Protein AF-A0A4V1L129-F1 (afdb_monomer)

Nearest PDB structures (foldseek):
  1sfs-assembly1_A  TM=6.708E-01  e=5.800E-09  Geobacillus stearothermophilus
  8hzv-assembly1_C  TM=3.519E-01  e=1.930E-01  Homo sapiens
  8hzv-assembly1_D  TM=3.537E-01  e=2.347E-01  Homo sapiens
  8hzy-assembly2_B  TM=3.587E-01  e=3.045E-01  Homo sapiens
  8hzy-assembly1_A  TM=3.103E-01  e=4.217E-01  Homo sapiens

Sequence (264 aa):
MSVQAAPLIGGPPKFWGRYFNGTSSNTYQYETSENAVLHQLGIPVLCLARQMKFVGDPAHAAAHARRNMQGVVDAFGAQYLVSSNLSPILYLDLEPESKNAAYILDQQYYAIWSATIVAGLQTPQGPIRFRPAVYLNQGDSRTSWLRINDACAAGAACVGVFPARYIRQNPDDKASPPPPSSALTWNDHDRMPSPNPITHGHANANIPVIAWQYYGDYPKHWPPGHHDPVHDEPIGGDIDFDMVNPAHENLVLSGLVPPPAAAP

Structure (mmCIF, N/CA/C/O backbone):
data_AF-A0A4V1L129-F1
#
_entry.id   AF-A0A4V1L129-F1
#
loop_
_atom_site.group_PDB
_atom_site.id
_atom_site.type_symbol
_atom_site.label_atom_id
_atom_site.label_alt_id
_atom_site.label_comp_id
_atom_site.label_asym_id
_atom_site.label_entity_id
_atom_site.label_seq_id
_atom_site.pdbx_PDB_ins_code
_atom_site.Cartn_x
_atom_site.Cartn_y
_atom_site.Cartn_z
_atom_site.occupancy
_atom_site.B_iso_or_equiv
_atom_site.auth_seq_id
_atom_site.auth_comp_id
_atom_site.auth_asym_id
_atom_site.auth_atom_id
_atom_site.pdbx_PDB_model_num
ATOM 1 N N . MET A 1 1 ? -16.743 -19.783 -5.880 1.00 40.44 1 MET A N 1
ATOM 2 C CA . MET A 1 1 ? -15.558 -19.906 -6.756 1.00 40.44 1 MET A CA 1
ATOM 3 C C . MET A 1 1 ? -15.971 -20.694 -7.983 1.00 40.44 1 MET A C 1
ATOM 5 O O . MET A 1 1 ? -16.628 -21.715 -7.810 1.00 40.44 1 MET A O 1
ATOM 9 N N . SER A 1 2 ? -15.667 -20.209 -9.189 1.00 32.16 2 SER A N 1
ATOM 10 C CA . SER A 1 2 ? -15.873 -21.012 -10.399 1.00 32.16 2 SER A CA 1
ATOM 11 C C . SER A 1 2 ? -15.001 -22.272 -10.324 1.00 32.16 2 SER A C 1
ATOM 13 O O . SER A 1 2 ? -13.942 -22.281 -9.692 1.00 32.16 2 SER A O 1
ATOM 15 N N . VAL A 1 3 ? -15.451 -23.348 -10.965 1.00 37.34 3 VAL A N 1
ATOM 16 C CA . VAL A 1 3 ? -14.793 -24.670 -10.969 1.00 37.34 3 VAL A CA 1
ATOM 17 C C . VAL A 1 3 ? -13.388 -24.620 -11.608 1.00 37.34 3 VAL A C 1
ATOM 19 O O . VAL A 1 3 ? -12.596 -25.543 -11.459 1.00 37.34 3 VAL A O 1
ATOM 22 N N . GLN A 1 4 ? -13.051 -23.513 -12.276 1.00 45.12 4 GLN A N 1
ATOM 23 C CA . GLN A 1 4 ? -11.841 -23.334 -13.078 1.00 45.12 4 GLN A CA 1
ATOM 24 C C . GLN A 1 4 ? -10.619 -22.850 -12.278 1.00 45.12 4 GLN A C 1
ATOM 26 O O . GLN A 1 4 ? -9.495 -23.164 -12.654 1.00 45.12 4 GLN A O 1
ATOM 31 N N . ALA A 1 5 ? -10.803 -22.136 -11.159 1.00 38.62 5 ALA A N 1
ATOM 32 C CA . ALA A 1 5 ? -9.681 -21.569 -10.396 1.00 38.62 5 ALA A CA 1
ATOM 33 C C . ALA A 1 5 ? -9.109 -22.528 -9.330 1.00 38.62 5 ALA A C 1
ATOM 35 O O . ALA A 1 5 ? -7.937 -22.442 -8.961 1.00 38.62 5 ALA A O 1
ATOM 36 N N . ALA A 1 6 ? -9.921 -23.473 -8.842 1.00 43.19 6 ALA A N 1
ATOM 37 C CA . ALA A 1 6 ? -9.541 -24.386 -7.760 1.00 43.19 6 ALA A CA 1
ATOM 38 C C . ALA A 1 6 ? -8.301 -25.263 -8.063 1.00 43.19 6 ALA A C 1
ATOM 40 O O . ALA A 1 6 ? -7.467 -25.405 -7.166 1.00 43.19 6 ALA A O 1
ATOM 41 N N . PRO A 1 7 ? -8.107 -25.801 -9.289 1.00 47.22 7 PRO A N 1
ATOM 42 C CA . PRO A 1 7 ? -6.904 -26.567 -9.627 1.00 47.22 7 PRO A CA 1
ATOM 43 C C . PRO A 1 7 ? -5.614 -25.733 -9.645 1.00 47.22 7 PRO A C 1
ATOM 45 O O . PRO A 1 7 ? -4.534 -26.298 -9.509 1.00 47.22 7 PRO A O 1
ATOM 48 N N . LEU A 1 8 ? -5.718 -24.409 -9.821 1.00 48.69 8 LEU A N 1
ATOM 49 C CA . LEU A 1 8 ? -4.572 -23.496 -9.898 1.00 48.69 8 LEU A CA 1
ATOM 50 C C . LEU A 1 8 ? -4.189 -22.929 -8.522 1.00 48.69 8 LEU A C 1
ATOM 52 O O . LEU A 1 8 ? -3.006 -22.812 -8.222 1.00 48.69 8 LEU A O 1
ATOM 56 N N . ILE A 1 9 ? -5.181 -22.606 -7.682 1.00 53.72 9 ILE A N 1
ATOM 57 C CA . ILE A 1 9 ? -4.977 -21.986 -6.358 1.00 53.72 9 ILE A CA 1
ATOM 58 C C . ILE A 1 9 ? -4.733 -23.043 -5.264 1.00 53.72 9 ILE A C 1
ATOM 60 O O . ILE A 1 9 ? -4.153 -22.746 -4.222 1.00 53.72 9 ILE A O 1
ATOM 64 N N . GLY A 1 10 ? -5.161 -24.295 -5.471 1.00 55.53 10 GLY A N 1
ATOM 65 C CA . GLY A 1 10 ? -4.962 -25.386 -4.505 1.00 55.53 10 GLY A CA 1
ATOM 66 C C . GLY A 1 10 ? -5.795 -25.264 -3.218 1.00 55.53 10 GLY A C 1
ATOM 67 O O . GLY A 1 10 ? -5.706 -26.122 -2.342 1.00 55.53 10 GLY A O 1
ATOM 68 N N . GLY A 1 11 ? -6.628 -24.225 -3.100 1.00 66.56 11 GLY A N 1
ATOM 69 C CA . GLY A 1 11 ? -7.526 -23.978 -1.976 1.00 66.56 11 GLY A CA 1
ATOM 70 C C . GLY A 1 11 ? -8.118 -22.562 -1.996 1.00 66.56 11 GLY A C 1
ATOM 71 O O . GLY A 1 11 ? -7.855 -21.799 -2.923 1.00 66.56 11 GLY A O 1
ATOM 72 N N . PRO A 1 12 ? -8.933 -22.190 -0.993 1.00 73.50 12 PRO A N 1
ATOM 73 C CA . PRO A 1 12 ? -9.386 -20.814 -0.817 1.00 73.50 12 PRO A CA 1
ATOM 74 C C . PRO A 1 12 ? -8.202 -19.865 -0.569 1.00 73.50 12 PRO A C 1
ATOM 76 O O . PRO A 1 12 ? -7.277 -20.244 0.164 1.00 73.50 12 PRO A O 1
ATOM 79 N N . PRO A 1 13 ? -8.231 -18.636 -1.119 1.00 81.94 13 PRO A N 1
ATOM 80 C CA . PRO A 1 13 ? -7.180 -17.657 -0.878 1.00 81.94 13 PRO A CA 1
ATOM 81 C C . PRO A 1 13 ? -7.113 -17.296 0.611 1.00 81.94 13 PRO A C 1
ATOM 83 O O . PRO A 1 13 ? -8.117 -17.318 1.324 1.00 81.94 13 PRO A O 1
ATOM 86 N N . LYS A 1 14 ? -5.909 -16.983 1.095 1.00 86.88 14 LYS A N 1
ATOM 87 C CA . LYS A 1 14 ? -5.678 -16.613 2.503 1.00 86.88 14 LYS A CA 1
ATOM 88 C C . LYS A 1 14 ? -5.872 -15.128 2.779 1.00 86.88 14 LYS A C 1
ATOM 90 O O . LYS A 1 14 ? -5.975 -14.747 3.938 1.00 86.88 14 LYS A O 1
ATOM 95 N N . PHE A 1 15 ? -5.905 -14.319 1.731 1.00 92.25 15 PHE A N 1
ATOM 96 C CA . PHE A 1 15 ? -6.215 -12.897 1.738 1.00 92.25 15 PHE A CA 1
ATOM 97 C C . PHE A 1 15 ? -6.576 -12.474 0.312 1.00 92.25 15 PHE A C 1
ATOM 99 O O . PHE A 1 15 ? -6.417 -13.262 -0.623 1.00 92.25 15 PHE A O 1
ATOM 106 N N . TRP A 1 16 ? -7.076 -11.253 0.145 1.00 90.88 16 TRP A N 1
ATOM 107 C CA . TRP A 1 16 ? -7.481 -10.733 -1.159 1.00 90.88 16 TRP A CA 1
ATOM 108 C C . TRP A 1 16 ? -7.063 -9.268 -1.322 1.00 90.88 16 TRP A C 1
ATOM 110 O O . TRP A 1 16 ? -7.429 -8.427 -0.498 1.00 90.88 16 TRP A O 1
ATOM 120 N N . GLY A 1 17 ? -6.273 -8.962 -2.354 1.00 91.94 17 GLY A N 1
ATOM 121 C CA . GLY A 1 17 ? -5.828 -7.602 -2.670 1.00 91.94 17 GLY A CA 1
ATOM 122 C C . GLY A 1 17 ? -6.955 -6.753 -3.250 1.00 91.94 17 GLY A C 1
ATOM 123 O O . GLY A 1 17 ? -7.611 -7.162 -4.207 1.00 91.94 17 GLY A O 1
ATOM 124 N N . ARG A 1 18 ? -7.209 -5.570 -2.674 1.00 93.31 18 ARG A N 1
ATOM 125 C CA . ARG A 1 18 ? -8.258 -4.644 -3.138 1.00 93.31 18 ARG A CA 1
ATOM 126 C C . ARG A 1 18 ? -7.821 -3.188 -3.049 1.00 93.31 18 ARG A C 1
ATOM 128 O O . ARG A 1 18 ? -7.054 -2.813 -2.164 1.00 93.31 18 ARG A O 1
ATOM 135 N N . TYR A 1 19 ? -8.321 -2.362 -3.969 1.00 93.06 19 TYR A N 1
ATOM 136 C CA . TYR A 1 19 ? -7.894 -0.971 -4.099 1.00 93.06 19 TYR A CA 1
ATOM 137 C C . TYR A 1 19 ? -8.767 0.002 -3.307 1.00 93.06 19 TYR A C 1
ATOM 139 O O . TYR A 1 19 ? -9.991 -0.017 -3.392 1.00 93.06 19 TYR A O 1
ATOM 147 N N . PHE A 1 20 ? -8.120 0.931 -2.613 1.00 93.56 20 PHE A N 1
ATOM 148 C CA . PHE A 1 20 ? -8.733 2.007 -1.845 1.00 93.56 20 PHE A CA 1
ATOM 149 C C . PHE A 1 20 ? -8.254 3.345 -2.402 1.00 93.56 20 PHE A C 1
ATOM 151 O O . PHE A 1 20 ? -7.361 3.992 -1.864 1.00 93.56 20 PHE A O 1
ATOM 158 N N . ASN A 1 21 ? -8.817 3.759 -3.533 1.00 85.06 21 ASN A N 1
ATOM 159 C CA . ASN A 1 21 ? -8.361 4.917 -4.306 1.00 85.06 21 ASN A CA 1
ATOM 160 C C . ASN A 1 21 ? -8.970 6.238 -3.817 1.00 85.06 21 ASN A C 1
ATOM 162 O O . ASN A 1 21 ? -8.393 7.300 -4.047 1.00 85.06 21 ASN A O 1
ATOM 166 N N . GLY A 1 22 ? -10.120 6.172 -3.138 1.00 67.12 22 GLY A N 1
ATOM 167 C CA . GLY A 1 22 ? -10.757 7.301 -2.451 1.00 67.12 22 GLY A CA 1
ATOM 168 C C . GLY A 1 22 ? -11.311 8.418 -3.348 1.00 67.12 22 GLY A C 1
ATOM 169 O O . GLY A 1 22 ? -11.730 9.448 -2.827 1.00 67.12 22 GLY A O 1
ATOM 170 N N . THR A 1 23 ? -11.292 8.266 -4.680 1.00 51.66 23 THR A N 1
ATOM 171 C CA . THR A 1 23 ? -11.743 9.309 -5.632 1.00 51.66 23 THR A CA 1
ATOM 172 C C . THR A 1 23 ? -12.515 8.825 -6.852 1.00 51.66 23 THR A C 1
ATOM 174 O O . THR A 1 23 ? -13.069 9.662 -7.560 1.00 51.66 23 THR A O 1
ATOM 177 N N . SER A 1 24 ? -12.552 7.526 -7.155 1.00 51.41 24 SER A N 1
ATOM 178 C CA . SER A 1 24 ? -13.102 7.051 -8.429 1.00 51.41 24 SER A CA 1
ATOM 179 C C . SER A 1 24 ? -14.025 5.858 -8.250 1.00 51.41 24 SER A C 1
ATOM 181 O O . SER A 1 24 ? -13.609 4.860 -7.667 1.00 51.41 24 SER A O 1
ATOM 183 N N . SER A 1 25 ? -15.191 5.908 -8.894 1.00 49.44 25 SER A N 1
ATOM 184 C CA . SER A 1 25 ? -16.050 4.759 -9.221 1.00 49.44 25 SER A CA 1
ATOM 185 C C . SER A 1 25 ? -15.419 3.827 -10.272 1.00 49.44 25 SER A C 1
ATOM 187 O O . SER A 1 25 ? -16.121 3.216 -11.075 1.00 49.44 25 SER A O 1
ATOM 189 N N . ASN A 1 26 ? -14.085 3.767 -10.334 1.00 57.84 26 ASN A N 1
ATOM 190 C CA . ASN A 1 26 ? -13.389 2.833 -11.206 1.00 57.84 26 ASN A CA 1
ATOM 191 C C . ASN A 1 26 ? -13.669 1.411 -10.718 1.00 57.84 26 ASN A C 1
ATOM 193 O O . ASN A 1 26 ? -13.708 1.158 -9.516 1.00 57.84 26 ASN A O 1
ATOM 197 N N . THR A 1 27 ? -13.772 0.482 -11.663 1.00 56.47 27 THR A N 1
ATOM 198 C CA . THR A 1 27 ? -14.150 -0.929 -11.469 1.00 56.47 27 THR A CA 1
ATOM 199 C C . THR A 1 27 ? -13.275 -1.716 -10.487 1.00 56.47 27 THR A C 1
ATOM 201 O O . THR A 1 27 ? -13.633 -2.820 -10.098 1.00 56.47 27 THR A O 1
ATOM 204 N N . TYR A 1 28 ? -12.122 -1.177 -10.085 1.00 76.56 28 TYR A N 1
ATOM 205 C CA . TYR A 1 28 ? -11.164 -1.855 -9.211 1.00 76.56 28 TYR A CA 1
ATOM 206 C C . TYR A 1 28 ? -11.258 -1.439 -7.735 1.00 76.56 28 TYR A C 1
ATOM 208 O O . TYR A 1 28 ? -10.604 -2.057 -6.899 1.00 76.56 28 TYR A O 1
ATOM 216 N N . GLN A 1 29 ? -12.044 -0.407 -7.408 1.00 86.31 29 GLN A N 1
ATOM 217 C CA . GLN A 1 29 ? -12.244 0.069 -6.036 1.00 86.31 29 GLN A CA 1
ATOM 218 C C . GLN A 1 29 ? -12.931 -1.003 -5.180 1.00 86.31 29 GLN A C 1
ATOM 220 O O . GLN A 1 29 ? -13.870 -1.646 -5.639 1.00 86.31 29 GLN A O 1
ATOM 225 N N . TYR A 1 30 ? -12.476 -1.164 -3.937 1.00 90.31 30 TYR A N 1
ATOM 226 C CA . TYR A 1 30 ? -13.163 -1.972 -2.941 1.00 90.31 30 TYR A CA 1
ATOM 227 C C . TYR A 1 30 ? -14.515 -1.355 -2.602 1.00 90.31 30 TYR A C 1
ATOM 229 O O . TYR A 1 30 ? -14.574 -0.182 -2.207 1.00 90.31 30 TYR A O 1
ATOM 237 N N . GLU A 1 31 ? -15.576 -2.141 -2.723 1.00 87.50 31 GLU A N 1
ATOM 238 C CA . GLU A 1 31 ? -16.923 -1.752 -2.331 1.00 87.50 31 GLU A CA 1
ATOM 239 C C . GLU A 1 31 ? -17.301 -2.378 -0.988 1.00 87.50 31 GLU A C 1
ATOM 241 O O . GLU A 1 31 ? -17.045 -3.551 -0.731 1.00 87.50 31 GLU A O 1
ATOM 246 N N . THR A 1 32 ? -18.001 -1.625 -0.137 1.00 88.88 32 THR A N 1
ATOM 247 C CA . THR A 1 32 ? -18.516 -2.122 1.154 1.00 88.88 32 THR A CA 1
ATOM 248 C C . THR A 1 32 ? -19.399 -3.369 0.994 1.00 88.88 32 THR A C 1
ATOM 250 O O . THR A 1 32 ? -19.482 -4.193 1.904 1.00 88.88 32 THR A O 1
ATOM 253 N N . SER A 1 33 ? -20.030 -3.544 -0.172 1.00 88.50 33 SER A N 1
ATOM 254 C CA . SER A 1 33 ? -20.813 -4.731 -0.540 1.00 88.50 33 SER A CA 1
ATOM 255 C C . SER A 1 33 ? -19.980 -6.026 -0.543 1.00 88.50 33 SER A C 1
ATOM 257 O O . SER A 1 33 ? -20.527 -7.100 -0.285 1.00 88.50 33 SER A O 1
ATOM 259 N N . GLU A 1 34 ? -18.659 -5.941 -0.744 1.00 91.19 34 GLU A N 1
ATOM 260 C CA . GLU A 1 34 ? -17.730 -7.078 -0.714 1.00 91.19 34 GLU A CA 1
ATOM 261 C C . GLU A 1 34 ? -17.503 -7.626 0.709 1.00 91.19 34 GLU A C 1
ATOM 263 O O . GLU A 1 34 ? -17.131 -8.793 0.865 1.00 91.19 34 GLU A O 1
ATOM 268 N N . ASN A 1 35 ? -17.781 -6.835 1.758 1.00 92.06 35 ASN A N 1
ATOM 269 C CA . ASN A 1 35 ? -17.526 -7.230 3.149 1.00 92.06 35 ASN A CA 1
ATOM 270 C C . ASN A 1 35 ? -18.218 -8.547 3.513 1.00 92.06 35 ASN A C 1
ATOM 272 O O . ASN A 1 35 ? -17.595 -9.418 4.111 1.00 92.06 35 ASN A O 1
ATOM 276 N N . ALA A 1 36 ? -19.490 -8.714 3.136 1.00 90.81 36 ALA A N 1
ATOM 277 C CA . ALA A 1 36 ? -20.288 -9.865 3.553 1.00 90.81 36 ALA A CA 1
ATOM 278 C C . ALA A 1 36 ? -19.713 -11.193 3.031 1.00 90.81 36 ALA A C 1
ATOM 280 O O . ALA A 1 36 ? -19.571 -12.151 3.793 1.00 90.81 36 ALA A O 1
ATOM 281 N N . VAL A 1 37 ? -19.344 -11.245 1.745 1.00 90.69 37 VAL A N 1
ATOM 282 C CA . VAL A 1 37 ? -18.811 -12.470 1.130 1.00 90.69 37 VAL A CA 1
ATOM 283 C C . VAL A 1 37 ? -17.408 -12.786 1.642 1.00 90.69 37 VAL A C 1
ATOM 285 O O . VAL A 1 37 ? -17.123 -13.936 1.973 1.00 90.69 37 VAL A O 1
ATOM 288 N N . LEU A 1 38 ? -16.542 -11.779 1.775 1.00 93.12 38 LEU A N 1
ATOM 289 C CA . LEU A 1 38 ? -15.182 -11.981 2.271 1.00 93.12 38 LEU A CA 1
ATOM 290 C C . LEU A 1 38 ? -15.173 -12.346 3.764 1.00 93.12 38 LEU A C 1
ATOM 292 O O . LEU A 1 38 ? -14.427 -13.240 4.165 1.00 93.12 38 LEU A O 1
ATOM 296 N N . HIS A 1 39 ? -16.064 -11.754 4.566 1.00 93.62 39 HIS A N 1
ATOM 297 C CA . HIS A 1 39 ? -16.275 -12.137 5.962 1.00 93.62 39 HIS A CA 1
ATOM 298 C C . HIS A 1 39 ? -16.740 -13.592 6.085 1.00 93.62 39 HIS A C 1
ATOM 300 O O . HIS A 1 39 ? -16.145 -14.366 6.833 1.00 93.62 39 HIS A O 1
ATOM 306 N N . GLN A 1 40 ? -17.767 -13.990 5.322 1.00 92.12 40 GLN A N 1
ATOM 307 C CA . GLN A 1 40 ? -18.297 -15.358 5.339 1.00 92.12 40 GLN A CA 1
ATOM 308 C C . GLN A 1 40 ? -17.228 -16.399 4.977 1.00 92.12 40 GLN A C 1
ATOM 310 O O . GLN A 1 40 ? -17.230 -17.506 5.514 1.00 92.12 40 GLN A O 1
ATOM 315 N N . LEU A 1 41 ? -16.319 -16.049 4.066 1.00 90.12 41 LEU A N 1
ATOM 316 C CA . LEU A 1 41 ? -15.228 -16.917 3.632 1.00 90.12 41 LEU A CA 1
ATOM 317 C C . LEU A 1 41 ? -13.989 -16.842 4.539 1.00 90.12 41 LEU A C 1
ATOM 319 O O . LEU A 1 41 ? -13.050 -17.610 4.331 1.00 90.12 41 LEU A O 1
ATOM 323 N N . GLY A 1 42 ? -13.970 -15.946 5.531 1.00 93.38 42 GLY A N 1
ATOM 324 C CA . GLY A 1 42 ? -12.815 -15.726 6.401 1.00 93.38 42 GLY A CA 1
ATOM 325 C C . GLY A 1 42 ? -11.589 -15.195 5.653 1.00 93.38 42 GLY A C 1
ATOM 326 O O . GLY A 1 42 ? -10.463 -15.512 6.034 1.00 93.38 42 GLY A O 1
ATOM 327 N N . ILE A 1 43 ? -11.798 -14.432 4.576 1.00 94.25 43 ILE A N 1
ATOM 328 C CA . ILE A 1 43 ? -10.735 -13.897 3.721 1.00 94.25 43 ILE A CA 1
ATOM 329 C C . ILE A 1 43 ? -10.483 -12.434 4.114 1.00 94.25 43 ILE A C 1
ATOM 331 O O . ILE A 1 43 ? -11.321 -11.575 3.835 1.00 94.25 43 ILE A O 1
ATOM 335 N N . PRO A 1 44 ? -9.352 -12.116 4.764 1.00 96.25 44 PRO A N 1
ATOM 336 C CA . PRO A 1 44 ? -8.990 -10.745 5.081 1.00 96.25 44 PRO A CA 1
ATOM 337 C C . PRO A 1 44 ? -8.490 -9.985 3.841 1.00 96.25 44 PRO A C 1
ATOM 339 O O . PRO A 1 44 ? -8.013 -10.572 2.869 1.00 96.25 44 PRO A O 1
ATOM 342 N N . VAL A 1 45 ? -8.583 -8.659 3.886 1.00 96.56 45 VAL A N 1
ATOM 343 C CA . VAL A 1 45 ? -8.276 -7.767 2.762 1.00 96.56 45 VAL A CA 1
ATOM 344 C C . VAL A 1 45 ? -6.873 -7.182 2.894 1.00 96.56 45 VAL A C 1
ATOM 346 O O . VAL A 1 45 ? -6.492 -6.695 3.960 1.00 96.56 45 VAL A O 1
ATOM 349 N N . LEU A 1 46 ? -6.118 -7.200 1.794 1.00 96.50 46 LEU A N 1
ATOM 350 C CA . LEU A 1 46 ? -4.863 -6.469 1.618 1.00 96.50 46 LEU A CA 1
ATOM 351 C C . LEU A 1 46 ? -5.160 -5.143 0.899 1.00 96.50 46 LEU A C 1
ATOM 353 O O . LEU A 1 46 ? -5.757 -5.141 -0.177 1.00 96.50 46 LEU A O 1
ATOM 357 N N . CYS A 1 47 ? -4.755 -4.011 1.484 1.00 96.75 47 CYS A N 1
ATOM 358 C CA . CYS A 1 47 ? -5.160 -2.683 1.013 1.00 96.75 47 CYS A CA 1
ATOM 359 C C . CYS A 1 47 ? -4.151 -2.063 0.034 1.00 96.75 47 CYS A C 1
ATOM 361 O O . CYS A 1 47 ? -3.085 -1.596 0.435 1.00 96.75 47 CYS A O 1
ATOM 363 N N . LEU A 1 48 ? -4.510 -1.977 -1.244 1.00 94.81 48 LEU A N 1
ATOM 364 C CA . LEU A 1 48 ? -3.734 -1.302 -2.290 1.00 94.81 48 LEU A CA 1
ATOM 365 C C . LEU A 1 48 ? -4.208 0.148 -2.469 1.00 94.81 48 LEU A C 1
ATOM 367 O O . LEU A 1 48 ? -5.388 0.458 -2.315 1.00 94.81 48 LEU A O 1
ATOM 371 N N . ALA A 1 49 ? -3.301 1.049 -2.828 1.00 93.19 49 ALA A N 1
ATOM 372 C CA . ALA A 1 49 ? -3.568 2.464 -3.057 1.00 93.19 49 ALA A CA 1
ATOM 373 C C . ALA A 1 49 ? -3.043 2.871 -4.436 1.00 93.19 49 ALA A C 1
ATOM 375 O O . ALA A 1 49 ? -1.856 3.148 -4.603 1.00 93.19 49 ALA A O 1
ATOM 376 N N . ARG A 1 50 ? -3.926 2.937 -5.436 1.00 88.44 50 ARG A N 1
ATOM 377 C CA . ARG A 1 50 ? -3.541 3.204 -6.827 1.00 88.44 50 ARG A CA 1
ATOM 378 C C . ARG A 1 50 ? -3.716 4.664 -7.180 1.00 88.44 50 ARG A C 1
ATOM 380 O O . ARG A 1 50 ? -4.831 5.177 -7.178 1.00 88.44 50 ARG A O 1
ATOM 387 N N . GLN A 1 51 ? -2.607 5.341 -7.474 1.00 84.94 51 GLN A N 1
ATOM 388 C CA . GLN A 1 51 ? -2.572 6.777 -7.807 1.00 84.94 51 GLN A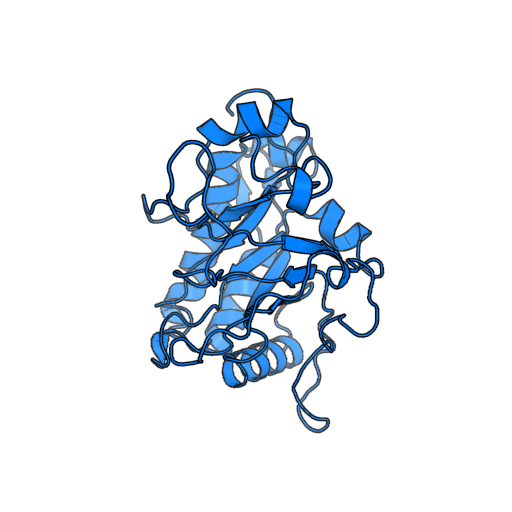 CA 1
ATOM 389 C C . GLN A 1 51 ? -1.683 7.073 -9.025 1.00 84.94 51 GLN A C 1
ATOM 391 O O . GLN A 1 51 ? -1.277 8.212 -9.236 1.00 84.94 51 GLN A O 1
ATOM 396 N N . MET A 1 52 ? -1.374 6.040 -9.818 1.00 74.94 52 MET A N 1
ATOM 397 C CA . MET A 1 52 ? -0.238 5.973 -10.750 1.00 74.94 52 MET A CA 1
ATOM 398 C C . MET A 1 52 ? -0.021 7.234 -11.595 1.00 74.94 52 MET A C 1
ATOM 400 O O . MET A 1 52 ? 1.072 7.777 -11.590 1.00 74.94 52 MET A O 1
ATOM 404 N N . LYS A 1 53 ? -1.055 7.768 -12.263 1.00 81.31 53 LYS A N 1
ATOM 405 C CA . LYS A 1 53 ? -0.932 8.950 -13.151 1.00 81.31 53 LYS A CA 1
ATOM 406 C C . LYS A 1 53 ? -0.490 10.236 -12.441 1.00 81.31 53 LYS A C 1
ATOM 408 O O . LYS A 1 53 ? -0.251 11.241 -13.104 1.00 81.31 53 LYS A O 1
ATOM 413 N N . PHE A 1 54 ? -0.426 10.217 -11.115 1.00 87.25 54 PHE A N 1
ATOM 414 C CA . PHE A 1 54 ? -0.097 11.359 -10.279 1.00 87.25 54 PHE A CA 1
ATOM 415 C C . PHE A 1 54 ? 1.103 11.107 -9.365 1.00 87.25 54 PHE A C 1
ATOM 417 O O . PHE A 1 54 ? 1.465 12.002 -8.606 1.00 87.25 54 PHE A O 1
ATOM 424 N N . VAL A 1 55 ? 1.731 9.925 -9.412 1.00 89.81 55 VAL A N 1
ATOM 425 C CA . VAL A 1 55 ? 2.861 9.613 -8.515 1.00 89.81 55 VAL A CA 1
ATOM 426 C C . VAL A 1 55 ? 4.125 10.407 -8.851 1.00 89.81 55 VAL A C 1
ATOM 428 O O . VAL A 1 55 ? 5.024 10.505 -8.020 1.00 89.81 55 VAL A O 1
ATOM 431 N N . GLY A 1 56 ? 4.175 11.013 -10.039 1.00 90.44 56 GLY A N 1
ATOM 432 C CA . GLY A 1 56 ? 5.198 11.981 -10.430 1.00 90.44 56 GLY A CA 1
ATOM 433 C C . GLY A 1 56 ? 4.941 13.425 -9.969 1.00 90.44 56 GLY A C 1
ATOM 434 O O . GLY A 1 56 ? 5.768 14.284 -10.260 1.00 90.44 56 GLY A O 1
ATOM 435 N N . ASP A 1 57 ? 3.825 13.729 -9.287 1.00 92.62 57 ASP A N 1
ATOM 436 C CA . ASP A 1 5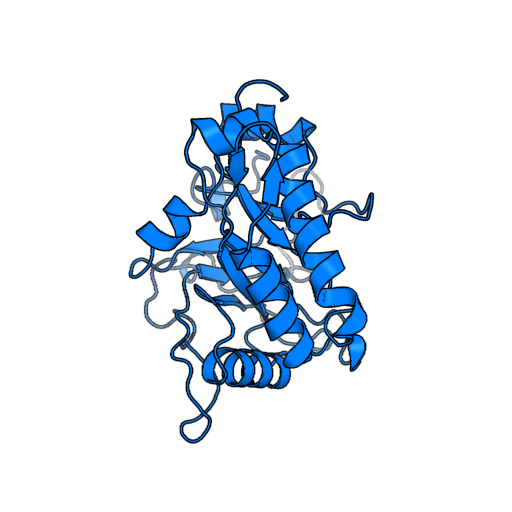7 ? 3.462 15.097 -8.873 1.00 92.62 57 ASP A CA 1
ATOM 437 C C . ASP A 1 57 ? 3.261 15.229 -7.347 1.00 92.62 57 ASP A C 1
ATOM 439 O O . ASP A 1 57 ? 2.159 14.987 -6.827 1.00 92.62 57 ASP A O 1
ATOM 443 N N . PRO A 1 58 ? 4.297 15.670 -6.604 1.00 95.44 58 PRO A N 1
ATOM 444 C CA . PRO A 1 58 ? 4.265 15.800 -5.146 1.00 95.44 58 PRO A CA 1
ATOM 445 C C . PRO A 1 58 ? 3.136 16.670 -4.589 1.00 95.44 58 PRO A C 1
ATOM 447 O O . PRO A 1 58 ? 2.752 16.479 -3.431 1.00 95.44 58 PRO A O 1
ATOM 450 N N . ALA A 1 59 ? 2.573 17.595 -5.377 1.00 96.00 59 ALA A N 1
ATOM 451 C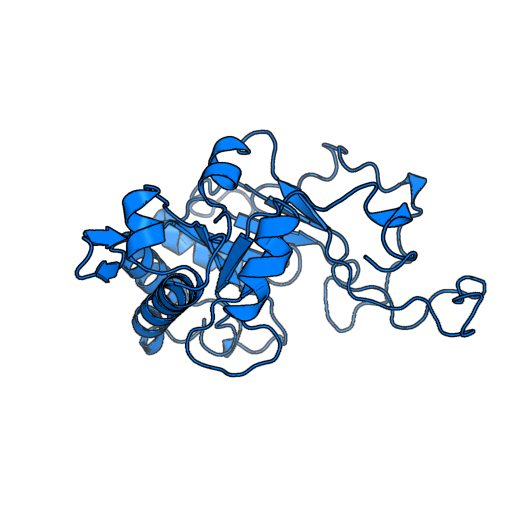 CA . ALA A 1 59 ? 1.507 18.486 -4.921 1.00 96.00 59 ALA A CA 1
ATOM 452 C C . ALA A 1 59 ? 0.245 17.722 -4.482 1.00 96.00 59 ALA A C 1
ATOM 454 O O . ALA A 1 59 ? -0.501 18.186 -3.616 1.00 96.00 59 ALA A O 1
ATOM 455 N N . HIS A 1 60 ? 0.026 16.524 -5.028 1.00 92.06 60 HIS A N 1
ATOM 456 C CA . HIS A 1 60 ? -1.154 15.717 -4.737 1.00 92.06 60 HIS A CA 1
ATOM 457 C C . HIS A 1 60 ? -0.933 14.647 -3.655 1.00 92.06 60 HIS A C 1
ATOM 459 O O . HIS A 1 60 ? -1.906 14.094 -3.136 1.00 92.06 60 HIS A O 1
ATOM 465 N N . ALA A 1 61 ? 0.316 14.375 -3.261 1.00 96.12 61 ALA A N 1
ATOM 466 C CA . ALA A 1 61 ? 0.693 13.227 -2.431 1.00 96.12 61 ALA A CA 1
ATOM 467 C C . ALA A 1 61 ? -0.080 13.129 -1.102 1.00 96.12 61 ALA A C 1
ATOM 469 O O . ALA A 1 61 ? -0.659 12.088 -0.787 1.00 96.12 61 ALA A O 1
ATOM 470 N N . ALA A 1 62 ? -0.150 14.224 -0.337 1.00 97.44 62 ALA A N 1
ATOM 471 C CA . ALA A 1 62 ? -0.854 14.240 0.948 1.00 97.44 62 ALA A CA 1
ATOM 472 C C . ALA A 1 62 ? -2.372 14.074 0.782 1.00 97.44 62 ALA A C 1
ATOM 474 O O . ALA A 1 62 ? -3.033 13.427 1.596 1.00 97.44 62 ALA A O 1
ATOM 475 N N . ALA A 1 63 ? -2.945 14.660 -0.272 1.00 95.19 63 ALA A N 1
ATOM 476 C CA . ALA A 1 63 ? -4.366 14.521 -0.561 1.00 95.19 63 ALA A CA 1
ATOM 477 C C . ALA A 1 63 ? -4.705 13.080 -0.970 1.00 95.19 63 ALA A C 1
ATOM 479 O O . ALA A 1 63 ? -5.704 12.541 -0.500 1.00 95.19 63 ALA A O 1
ATOM 480 N N . HIS A 1 64 ? -3.854 12.436 -1.773 1.00 95.06 64 HIS A N 1
ATOM 481 C CA . HIS A 1 64 ? -3.985 11.022 -2.121 1.00 95.06 64 HIS A CA 1
ATOM 482 C C . HIS A 1 64 ? -3.922 10.119 -0.895 1.00 95.06 64 HIS A C 1
ATOM 484 O O . HIS A 1 64 ? -4.878 9.388 -0.658 1.00 95.06 64 HIS A O 1
ATOM 490 N N . ALA A 1 65 ? -2.888 10.249 -0.060 1.00 96.69 65 ALA A N 1
ATOM 491 C CA . ALA A 1 65 ? -2.753 9.456 1.163 1.00 96.69 65 ALA A CA 1
ATOM 492 C C . ALA A 1 65 ? -4.005 9.532 2.053 1.00 96.69 65 ALA A C 1
ATOM 494 O O . ALA A 1 65 ? -4.531 8.502 2.474 1.00 96.69 65 ALA A O 1
ATOM 495 N N . ARG A 1 66 ? -4.534 10.743 2.293 1.00 96.50 66 ARG A N 1
ATOM 496 C CA . ARG A 1 66 ? -5.761 10.930 3.089 1.00 96.50 66 ARG A CA 1
ATOM 497 C C . ARG A 1 66 ? -6.965 10.239 2.467 1.00 96.50 66 ARG A C 1
ATOM 499 O O . ARG A 1 66 ? -7.719 9.597 3.185 1.00 96.50 66 ARG A O 1
ATOM 506 N N . ARG A 1 67 ? -7.136 10.345 1.149 1.00 94.25 67 ARG A N 1
ATOM 507 C CA . ARG A 1 67 ? -8.244 9.698 0.435 1.00 94.25 67 ARG A CA 1
ATOM 508 C C . ARG A 1 67 ? -8.117 8.179 0.419 1.00 94.25 67 ARG A C 1
ATOM 510 O O . ARG A 1 67 ? -9.126 7.502 0.570 1.00 94.25 67 ARG A O 1
ATOM 517 N N . ASN A 1 68 ? -6.900 7.645 0.316 1.00 95.38 68 ASN A N 1
ATOM 518 C CA . ASN A 1 68 ? -6.670 6.204 0.404 1.00 95.38 68 ASN A CA 1
ATOM 519 C C . ASN A 1 68 ? -7.045 5.667 1.789 1.00 95.38 68 ASN A C 1
ATOM 521 O O . ASN A 1 68 ? -7.818 4.718 1.891 1.00 95.38 68 ASN A O 1
ATOM 525 N N . MET A 1 69 ? -6.566 6.320 2.853 1.00 97.00 69 MET A N 1
ATOM 526 C CA . MET A 1 69 ? -6.946 5.965 4.223 1.00 97.00 69 MET A CA 1
ATOM 527 C C . MET A 1 69 ? -8.453 6.126 4.454 1.00 97.00 69 MET A C 1
ATOM 529 O O . MET A 1 69 ? -9.064 5.260 5.073 1.00 97.00 69 MET A O 1
ATOM 533 N N . GLN A 1 70 ? -9.066 7.196 3.932 1.00 94.94 70 GLN A N 1
ATOM 534 C CA . GLN A 1 70 ? -10.503 7.426 4.071 1.00 94.94 70 GLN A CA 1
ATOM 535 C C . GLN A 1 70 ? -11.306 6.326 3.378 1.00 94.94 70 GLN A C 1
ATOM 537 O O . GLN A 1 70 ? -12.242 5.820 3.976 1.00 94.94 70 GLN A O 1
ATOM 542 N N . GLY A 1 71 ? -10.889 5.868 2.194 1.00 93.25 71 GLY A N 1
ATOM 543 C CA . GLY A 1 71 ? -11.534 4.741 1.520 1.00 93.25 71 GLY A CA 1
ATOM 544 C C . GLY A 1 71 ? -11.535 3.461 2.363 1.00 93.25 71 GLY A C 1
ATOM 545 O O . GLY A 1 71 ? -12.522 2.733 2.365 1.00 93.25 71 GLY A O 1
ATOM 546 N N . VAL A 1 72 ? -10.462 3.195 3.118 1.00 95.38 72 VAL A N 1
ATOM 547 C CA . VAL A 1 72 ? -10.412 2.064 4.066 1.00 95.38 72 VAL A CA 1
ATOM 548 C C . VAL A 1 72 ? -11.403 2.273 5.217 1.00 95.38 72 VAL A C 1
ATOM 550 O O . VAL A 1 72 ? -12.113 1.346 5.605 1.00 95.38 72 VAL A O 1
ATOM 553 N N . VAL A 1 73 ? -11.475 3.491 5.756 1.00 94.94 73 VAL A N 1
ATOM 554 C CA . VAL A 1 73 ? -12.415 3.839 6.833 1.00 94.94 73 VAL A CA 1
ATOM 555 C C . VAL A 1 73 ? -13.868 3.751 6.368 1.00 94.94 73 VAL A C 1
ATOM 557 O O . VAL A 1 73 ? -14.691 3.210 7.099 1.00 94.94 73 VAL A O 1
ATOM 560 N N . ASP A 1 74 ? -14.178 4.226 5.166 1.00 92.31 74 ASP A N 1
ATOM 561 C CA . ASP A 1 74 ? -15.521 4.176 4.580 1.00 92.31 74 ASP A CA 1
ATOM 562 C C . ASP A 1 74 ? -15.961 2.729 4.316 1.00 92.31 74 ASP A C 1
ATOM 564 O O . ASP A 1 74 ? -17.123 2.376 4.510 1.00 92.31 74 ASP A O 1
ATOM 568 N N . ALA A 1 75 ? -15.023 1.868 3.913 1.00 92.56 75 ALA A N 1
ATOM 569 C CA . ALA A 1 75 ? -15.293 0.465 3.630 1.00 92.56 75 ALA A CA 1
ATOM 570 C C . ALA A 1 75 ? -15.547 -0.378 4.887 1.00 92.56 75 ALA A C 1
ATOM 572 O O . ALA A 1 75 ? -16.443 -1.225 4.893 1.00 92.56 75 ALA A O 1
ATOM 573 N N . PHE A 1 76 ? -14.746 -0.187 5.937 1.00 94.94 76 PHE A N 1
ATOM 574 C CA . PHE A 1 76 ? -14.757 -1.069 7.112 1.00 94.94 76 PHE A CA 1
ATOM 575 C C . PHE A 1 76 ? -15.376 -0.439 8.362 1.00 94.94 76 PHE A C 1
ATOM 577 O O . PHE A 1 76 ? -15.747 -1.159 9.284 1.00 94.94 76 PHE A O 1
ATOM 584 N N . GLY A 1 77 ? -15.504 0.886 8.401 1.00 94.69 77 GLY A N 1
ATOM 585 C CA . GLY A 1 77 ? -16.025 1.646 9.532 1.00 94.69 77 GLY A CA 1
ATOM 586 C C . GLY A 1 77 ? -14.960 2.011 10.566 1.00 94.69 77 GLY A C 1
ATOM 587 O O . GLY A 1 77 ? -14.205 1.168 11.057 1.00 94.69 77 GLY A O 1
ATOM 588 N N . ALA A 1 78 ? -14.943 3.282 10.977 1.00 96.19 78 ALA A N 1
ATOM 589 C CA . ALA A 1 78 ? -13.994 3.793 11.971 1.00 96.19 78 ALA A CA 1
ATOM 590 C C . ALA A 1 78 ? -14.090 3.061 13.322 1.00 96.19 78 ALA A C 1
ATOM 592 O O . ALA A 1 78 ? -13.073 2.671 13.893 1.00 96.19 78 ALA A O 1
ATOM 593 N N . GLN A 1 79 ? -15.314 2.824 13.810 1.00 96.81 79 GLN A N 1
ATOM 594 C CA . GLN A 1 79 ? -15.550 2.109 15.069 1.00 96.81 79 GLN A CA 1
ATOM 595 C C . GLN A 1 79 ? -14.957 0.698 15.035 1.00 96.81 79 GLN A C 1
ATOM 597 O O . GLN A 1 79 ? -14.342 0.264 16.009 1.00 96.81 79 GLN A O 1
ATOM 602 N N . TYR A 1 80 ? -15.127 -0.015 13.920 1.00 97.00 80 TYR A N 1
ATOM 603 C CA . TYR A 1 80 ? -14.611 -1.368 13.755 1.00 97.00 80 TYR A CA 1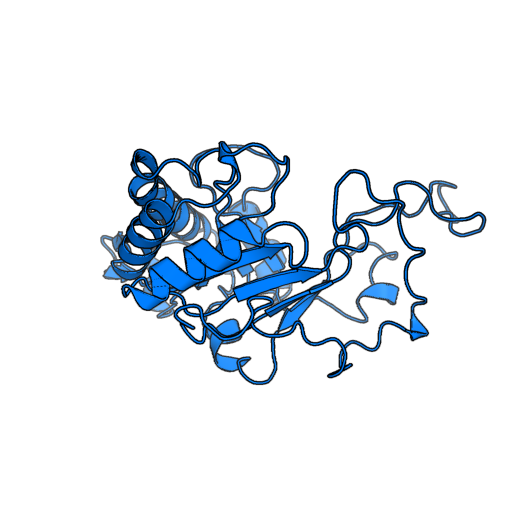
ATOM 604 C C . TYR A 1 80 ? -13.080 -1.384 13.767 1.00 97.00 80 TYR A C 1
ATOM 606 O O . TYR A 1 80 ? -12.485 -2.136 14.541 1.00 97.00 80 TYR A O 1
ATOM 614 N N . LEU A 1 81 ? -12.448 -0.502 12.985 1.00 97.44 81 LEU A N 1
ATOM 615 C CA . LEU A 1 81 ? -10.989 -0.389 12.908 1.00 97.44 81 LEU A CA 1
ATOM 616 C C . LEU A 1 81 ? -10.365 -0.044 14.271 1.00 97.44 81 LEU A C 1
ATOM 618 O O . LEU A 1 81 ? -9.384 -0.672 14.668 1.00 97.44 81 LEU A O 1
ATOM 622 N N . VAL A 1 82 ? -10.955 0.901 15.014 1.00 97.12 82 VAL A N 1
ATOM 623 C CA . VAL A 1 82 ? -10.463 1.301 16.344 1.00 97.12 82 VAL A CA 1
ATOM 624 C C . VAL A 1 82 ? -10.689 0.205 17.386 1.00 97.12 82 VAL A C 1
ATOM 626 O O . VAL A 1 82 ? -9.753 -0.167 18.091 1.00 97.12 82 VAL A O 1
ATOM 629 N N . SER A 1 83 ? -11.909 -0.333 17.494 1.00 96.38 83 SER A N 1
ATOM 630 C CA . SER A 1 83 ? -12.238 -1.343 18.517 1.00 96.38 83 SER A CA 1
ATOM 631 C C . SER A 1 83 ? -11.493 -2.662 18.315 1.00 96.38 83 SER A C 1
ATOM 633 O O . SER A 1 83 ? -11.158 -3.329 19.292 1.00 96.38 83 SER A O 1
ATOM 635 N N . SER A 1 84 ? -11.173 -2.999 17.065 1.00 95.88 84 SER A N 1
ATOM 636 C CA . SER A 1 84 ? -10.356 -4.162 16.711 1.00 95.88 84 SER A CA 1
ATOM 637 C C . SER A 1 84 ? -8.849 -3.871 16.760 1.00 95.88 84 SER A C 1
ATOM 639 O O . SER A 1 84 ? -8.049 -4.761 16.479 1.00 95.88 84 SER A O 1
ATOM 641 N N . ASN A 1 85 ? -8.448 -2.638 17.110 1.00 96.44 85 ASN A N 1
ATOM 642 C CA . ASN A 1 85 ? -7.060 -2.170 17.155 1.00 96.44 85 ASN A CA 1
ATOM 643 C C . ASN A 1 85 ? -6.277 -2.490 15.864 1.00 96.44 85 ASN A C 1
ATOM 645 O O . ASN A 1 85 ? -5.123 -2.927 15.900 1.00 96.44 85 ASN A O 1
ATOM 649 N N . LEU A 1 86 ? -6.927 -2.306 14.713 1.00 97.56 86 LEU A N 1
ATOM 650 C CA . LEU A 1 86 ? -6.353 -2.617 13.408 1.00 97.56 86 LEU A CA 1
ATOM 651 C C . LEU A 1 86 ? -5.464 -1.471 12.920 1.00 97.56 86 LEU A C 1
ATOM 653 O O . LEU A 1 86 ? -5.768 -0.292 13.103 1.00 97.56 86 LEU A O 1
ATOM 657 N N . SER A 1 87 ? -4.362 -1.836 12.265 1.00 97.75 87 SER A N 1
ATOM 658 C CA . SER A 1 87 ? -3.407 -0.897 11.667 1.00 97.75 87 SER A CA 1
ATOM 659 C C . SER A 1 87 ? -3.075 -1.344 10.241 1.00 97.75 87 SER A C 1
ATOM 661 O O . SER A 1 87 ? -2.073 -2.040 10.038 1.00 97.75 87 SER A O 1
ATOM 663 N N . PRO A 1 88 ? -3.926 -1.031 9.248 1.00 98.31 88 PRO A N 1
ATOM 664 C CA . PRO A 1 88 ? -3.778 -1.563 7.896 1.00 98.31 88 PRO A CA 1
ATOM 665 C C . PRO A 1 88 ? -2.446 -1.157 7.248 1.00 98.31 88 PRO A C 1
ATOM 667 O O . PRO A 1 88 ? -1.957 -0.039 7.452 1.00 98.31 88 PRO A O 1
ATOM 670 N N . ILE A 1 89 ?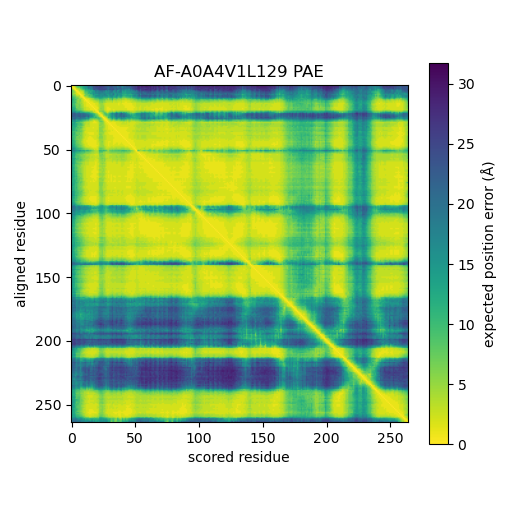 -1.860 -2.052 6.448 1.00 98.56 89 ILE A N 1
ATOM 671 C CA . ILE A 1 89 ? -0.771 -1.686 5.529 1.00 98.56 89 ILE A CA 1
ATOM 672 C C . ILE A 1 89 ? -1.407 -1.206 4.223 1.00 98.56 89 ILE A C 1
ATOM 674 O O . ILE A 1 89 ? -2.206 -1.924 3.630 1.00 98.56 89 ILE A O 1
ATOM 678 N N . LEU A 1 90 ? -1.057 0.005 3.790 1.00 97.75 90 LEU A N 1
ATOM 679 C CA . LEU A 1 90 ? -1.460 0.570 2.504 1.00 97.75 90 LEU A CA 1
ATOM 680 C C . LEU A 1 90 ? -0.285 0.467 1.535 1.00 97.75 90 LEU A C 1
ATOM 682 O O . LEU A 1 90 ? 0.760 1.079 1.760 1.00 97.75 90 LEU A O 1
ATOM 686 N N . TYR A 1 91 ? -0.465 -0.302 0.467 1.00 96.44 91 TYR A N 1
ATOM 687 C CA . TYR A 1 91 ? 0.539 -0.520 -0.570 1.00 96.44 91 TYR A CA 1
ATOM 688 C C . TYR A 1 91 ? 0.323 0.488 -1.700 1.00 96.44 91 TYR A C 1
ATOM 690 O O . TYR A 1 91 ? -0.643 0.366 -2.450 1.00 96.44 91 TYR A O 1
ATOM 698 N N . LEU A 1 92 ? 1.191 1.497 -1.819 1.00 94.88 92 LEU A N 1
ATOM 699 C CA . LEU A 1 92 ? 1.161 2.423 -2.951 1.00 94.88 92 LEU A CA 1
ATOM 700 C C . LEU A 1 92 ? 1.476 1.645 -4.228 1.00 94.88 92 LEU A C 1
ATOM 702 O O . LEU A 1 92 ? 2.585 1.138 -4.372 1.00 94.88 92 LEU A O 1
ATOM 706 N N . ASP A 1 93 ? 0.504 1.559 -5.125 1.00 91.12 93 ASP A N 1
ATOM 707 C CA . ASP A 1 93 ? 0.632 0.875 -6.405 1.00 91.12 93 ASP A CA 1
ATOM 708 C C . ASP A 1 93 ? 1.329 1.791 -7.426 1.00 91.12 93 ASP A C 1
ATOM 710 O O . ASP A 1 93 ? 0.849 2.889 -7.743 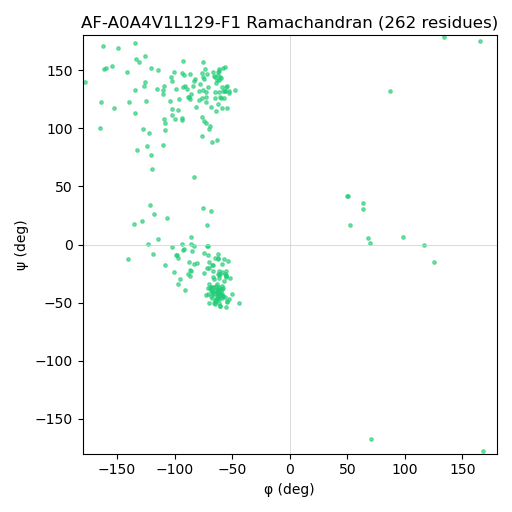1.00 91.12 93 ASP A O 1
ATOM 714 N N . LEU A 1 94 ? 2.490 1.323 -7.891 1.00 86.50 94 LEU A N 1
ATOM 715 C CA . LEU A 1 94 ? 3.391 1.978 -8.837 1.00 86.50 94 LEU A CA 1
ATOM 716 C C . LEU A 1 94 ? 3.564 1.192 -10.138 1.00 86.50 94 LEU A C 1
ATOM 718 O O . LEU A 1 94 ? 4.610 1.303 -10.783 1.00 86.50 94 LEU A O 1
ATOM 722 N N . GLU A 1 95 ? 2.590 0.382 -10.527 1.00 73.00 95 GLU A N 1
ATOM 723 C CA . GLU A 1 95 ? 2.639 -0.280 -11.821 1.00 73.00 95 GLU A CA 1
ATOM 724 C C . GLU A 1 95 ? 2.641 0.735 -12.976 1.00 73.00 95 GLU A C 1
ATOM 726 O O . GLU A 1 95 ? 1.716 1.543 -13.117 1.00 73.00 95 GLU A O 1
ATOM 731 N N . PRO A 1 96 ? 3.665 0.732 -13.841 1.00 64.56 96 PRO A N 1
ATOM 732 C CA . PRO A 1 96 ? 3.635 1.571 -15.023 1.00 64.56 96 PRO A CA 1
ATOM 733 C C . PRO A 1 96 ? 2.673 0.965 -16.053 1.00 64.56 96 PRO A C 1
ATOM 735 O O . PRO A 1 96 ? 3.005 0.021 -16.758 1.00 64.56 96 PRO A O 1
ATOM 738 N N . GLU A 1 97 ? 1.494 1.564 -16.228 1.00 61.78 97 GLU A N 1
ATOM 739 C CA . GLU A 1 97 ? 0.662 1.301 -17.422 1.00 61.78 97 GLU A CA 1
ATOM 740 C C . GLU A 1 97 ? 1.275 1.926 -18.695 1.00 61.78 97 GLU A C 1
ATOM 742 O O . GLU A 1 97 ? 0.791 1.731 -19.809 1.00 61.78 97 GLU A O 1
ATOM 747 N N . SER A 1 98 ? 2.321 2.743 -18.534 1.00 53.78 98 SER A N 1
ATOM 748 C CA . SER A 1 98 ? 3.004 3.471 -19.599 1.00 53.78 98 SER A CA 1
ATOM 749 C C . SER A 1 98 ? 4.393 3.914 -19.137 1.00 53.78 98 SER A C 1
ATOM 751 O O . SER A 1 98 ? 4.574 4.321 -17.994 1.00 53.78 98 SER A O 1
ATOM 753 N N . LYS A 1 99 ? 5.343 4.031 -20.072 1.00 65.06 99 LYS A N 1
ATOM 754 C CA . LYS A 1 99 ? 6.681 4.629 -19.852 1.00 65.06 99 LYS A CA 1
ATOM 755 C C . LYS A 1 99 ? 6.661 6.161 -19.685 1.00 65.06 99 LYS A C 1
ATOM 757 O O . LYS A 1 99 ? 7.674 6.831 -19.867 1.00 65.06 99 LYS A O 1
ATOM 762 N N . ASN A 1 100 ? 5.493 6.743 -19.412 1.00 71.62 100 ASN A N 1
ATOM 763 C CA . ASN A 1 100 ? 5.340 8.192 -19.294 1.00 71.62 100 ASN A CA 1
ATOM 764 C C . ASN A 1 100 ? 5.865 8.630 -17.919 1.00 71.62 100 ASN A C 1
ATOM 766 O O . ASN A 1 100 ? 5.570 7.984 -16.918 1.00 71.62 100 ASN A O 1
ATOM 770 N N . ALA A 1 101 ? 6.605 9.742 -17.874 1.00 76.75 101 ALA A N 1
ATOM 771 C CA . ALA A 1 101 ? 7.176 10.302 -16.651 1.00 76.75 101 ALA A CA 1
ATOM 772 C C . ALA A 1 101 ? 6.153 10.491 -15.515 1.00 76.75 101 ALA A C 1
ATOM 774 O O . ALA A 1 101 ? 6.525 10.367 -14.355 1.00 76.75 101 ALA A O 1
ATOM 775 N N . ALA A 1 102 ? 4.871 10.711 -15.825 1.00 79.50 102 ALA A N 1
ATOM 776 C CA . ALA A 1 102 ? 3.806 10.811 -14.824 1.00 79.50 102 ALA A CA 1
ATOM 777 C C . ALA A 1 102 ? 3.594 9.526 -13.991 1.00 79.50 102 ALA A C 1
ATOM 779 O O . ALA A 1 102 ? 3.110 9.617 -12.865 1.00 79.50 102 ALA A O 1
ATOM 780 N N . TYR A 1 103 ? 3.961 8.355 -14.531 1.00 80.75 103 TYR A N 1
ATOM 781 C CA . TYR A 1 103 ? 3.870 7.040 -13.873 1.00 80.75 103 TYR A CA 1
ATOM 782 C C . TYR A 1 103 ? 5.168 6.652 -13.153 1.00 80.75 103 TYR A C 1
ATOM 784 O O . TYR A 1 103 ? 5.232 5.618 -12.491 1.00 80.75 103 TYR A O 1
ATOM 792 N N . ILE A 1 104 ? 6.219 7.463 -13.285 1.00 86.75 104 ILE A N 1
ATOM 793 C CA . ILE A 1 104 ? 7.467 7.273 -12.555 1.00 86.75 104 ILE A CA 1
ATOM 794 C C . ILE A 1 104 ? 7.326 8.004 -11.224 1.00 86.75 104 ILE A C 1
ATOM 796 O O . ILE A 1 104 ? 7.001 9.188 -11.191 1.00 86.75 104 ILE A O 1
ATOM 800 N N . LEU A 1 105 ? 7.582 7.297 -10.125 1.00 90.62 105 LEU A N 1
ATOM 801 C CA . LEU A 1 105 ? 7.464 7.869 -8.790 1.00 90.62 105 LEU A CA 1
ATOM 802 C C . LEU A 1 105 ? 8.437 9.038 -8.604 1.00 90.62 105 LEU A C 1
ATOM 804 O O . LEU A 1 105 ? 9.641 8.893 -8.828 1.00 90.62 105 LEU A O 1
ATOM 808 N N . ASP A 1 106 ? 7.931 10.157 -8.099 1.00 93.50 106 ASP A N 1
ATOM 809 C CA . ASP A 1 106 ? 8.767 11.219 -7.557 1.00 93.50 106 ASP A CA 1
ATOM 810 C C . ASP A 1 106 ? 9.161 10.927 -6.093 1.00 93.50 106 ASP A C 1
ATOM 812 O O . ASP A 1 106 ? 8.366 10.443 -5.281 1.00 93.50 106 ASP A O 1
ATOM 816 N N . GLN A 1 107 ? 10.409 11.229 -5.728 1.00 93.25 107 GLN A N 1
ATOM 817 C CA . GLN A 1 107 ? 10.926 10.978 -4.377 1.00 93.25 107 GLN A CA 1
ATOM 818 C C . GLN A 1 107 ? 10.164 11.777 -3.308 1.00 93.25 107 GLN A C 1
ATOM 820 O O . GLN A 1 107 ? 9.830 11.242 -2.247 1.00 93.25 107 GLN A O 1
ATOM 825 N N . GLN A 1 108 ? 9.880 13.054 -3.578 1.00 96.81 108 GLN A N 1
ATOM 826 C CA . GLN A 1 108 ? 9.150 13.929 -2.667 1.00 96.81 108 GLN A CA 1
ATOM 827 C C . GLN A 1 108 ? 7.683 13.507 -2.570 1.00 96.81 108 GLN A C 1
ATOM 829 O O . GLN A 1 108 ? 7.108 13.579 -1.481 1.00 96.81 108 GLN A O 1
ATOM 834 N N . TYR A 1 109 ? 7.098 12.998 -3.661 1.00 97.00 109 TYR A N 1
ATOM 835 C CA . TYR A 1 109 ? 5.766 12.395 -3.617 1.00 97.00 109 TYR A CA 1
ATOM 836 C C . TYR A 1 109 ? 5.712 11.274 -2.577 1.00 97.00 109 TYR A C 1
ATOM 838 O O . TYR A 1 109 ? 4.877 11.319 -1.671 1.00 97.00 109 TYR A O 1
ATOM 846 N N . TYR A 1 110 ? 6.626 10.297 -2.652 1.00 96.69 110 TYR A N 1
ATOM 847 C CA . TYR A 1 110 ? 6.640 9.183 -1.700 1.00 96.69 110 TYR A CA 1
ATOM 848 C C . TYR A 1 110 ? 6.890 9.648 -0.261 1.00 96.69 110 TYR A C 1
ATOM 850 O O . TYR A 1 110 ? 6.216 9.192 0.666 1.00 96.69 110 TYR A O 1
ATOM 858 N N . ALA A 1 111 ? 7.824 10.582 -0.061 1.00 97.94 111 ALA A N 1
ATOM 859 C CA . ALA A 1 111 ? 8.121 11.126 1.262 1.00 97.94 111 ALA A CA 1
ATOM 860 C C . ALA A 1 111 ? 6.884 11.782 1.906 1.00 97.94 111 ALA A C 1
ATOM 862 O O . ALA A 1 111 ? 6.557 11.491 3.056 1.00 97.94 111 ALA A O 1
ATOM 863 N N . ILE A 1 112 ? 6.146 12.609 1.157 1.00 98.56 112 ILE A N 1
ATOM 864 C CA . ILE A 1 112 ? 4.924 13.267 1.646 1.00 98.56 112 ILE A CA 1
ATOM 865 C C . ILE A 1 112 ? 3.797 12.249 1.863 1.00 98.56 112 ILE A C 1
ATOM 867 O O . ILE A 1 112 ? 3.106 12.302 2.886 1.00 98.56 112 ILE A O 1
ATOM 871 N N . TRP A 1 113 ? 3.597 11.330 0.914 1.00 98.19 113 TRP A N 1
ATOM 872 C CA . TRP A 1 113 ? 2.552 10.310 0.992 1.00 98.19 113 TRP A CA 1
ATOM 873 C C . TRP A 1 113 ? 2.763 9.420 2.223 1.00 98.19 113 TRP A C 1
ATOM 875 O O . TRP A 1 113 ? 1.883 9.347 3.078 1.00 98.19 113 TRP A O 1
ATOM 885 N N . SER A 1 114 ? 3.957 8.842 2.385 1.00 98.50 114 SER A N 1
ATOM 886 C CA . SER A 1 114 ? 4.295 7.956 3.510 1.00 98.50 114 SER A CA 1
ATOM 887 C C . SER A 1 114 ? 4.200 8.656 4.868 1.00 98.50 114 SER A C 1
ATOM 889 O O . SER A 1 114 ? 3.609 8.101 5.794 1.00 98.50 114 SER A O 1
ATOM 891 N N . ALA A 1 115 ? 4.689 9.896 4.989 1.00 98.69 115 ALA A N 1
ATOM 892 C CA . ALA A 1 115 ? 4.545 10.681 6.215 1.00 98.69 115 ALA A CA 1
ATOM 893 C C . ALA A 1 115 ? 3.070 10.942 6.561 1.00 98.69 115 ALA A C 1
ATOM 895 O O . ALA A 1 115 ? 2.679 10.870 7.727 1.00 98.69 115 ALA A O 1
ATOM 896 N N . THR A 1 116 ? 2.233 11.194 5.549 1.00 98.62 116 THR A N 1
ATOM 897 C CA . THR A 1 116 ? 0.789 11.383 5.739 1.00 98.62 116 THR A CA 1
ATOM 898 C C . THR A 1 116 ? 0.103 10.090 6.186 1.00 98.62 116 THR A C 1
ATOM 900 O O . THR A 1 116 ? -0.749 10.139 7.068 1.00 98.62 116 THR A O 1
ATOM 903 N N . ILE A 1 117 ? 0.494 8.937 5.633 1.00 98.50 117 ILE A N 1
ATOM 904 C CA . ILE A 1 117 ? -0.004 7.619 6.061 1.00 98.50 117 ILE A CA 1
ATOM 905 C C . ILE A 1 117 ? 0.367 7.338 7.524 1.00 98.50 117 ILE A C 1
ATOM 907 O O . ILE A 1 117 ? -0.487 6.930 8.308 1.00 98.50 117 ILE A O 1
ATOM 911 N N . VAL A 1 118 ? 1.617 7.603 7.919 1.00 98.50 118 VAL A N 1
ATOM 912 C CA . VAL A 1 118 ? 2.091 7.406 9.303 1.00 98.50 118 VAL A CA 1
ATOM 913 C C . VAL A 1 118 ? 1.366 8.314 10.296 1.00 98.50 118 VAL A C 1
ATOM 915 O O . VAL A 1 118 ? 1.081 7.886 11.415 1.00 98.50 118 VAL A O 1
ATOM 918 N N . ALA A 1 119 ? 1.030 9.545 9.899 1.00 98.31 119 ALA A N 1
ATOM 919 C CA . ALA A 1 119 ? 0.224 10.444 10.726 1.00 98.31 119 ALA A CA 1
ATOM 920 C C . ALA A 1 119 ? -1.186 9.885 11.015 1.00 98.31 119 ALA A C 1
ATOM 922 O O . ALA A 1 119 ? -1.796 10.251 12.023 1.00 98.31 119 ALA A O 1
ATOM 923 N N . GLY A 1 120 ? -1.675 8.973 10.168 1.00 97.69 120 GLY A N 1
ATOM 924 C CA . GLY A 1 120 ? -2.954 8.292 10.318 1.00 97.69 120 GLY A CA 1
ATOM 925 C C . GLY A 1 120 ? -4.163 9.196 10.078 1.00 97.69 120 GLY A C 1
ATOM 926 O O . GLY A 1 120 ? -4.051 10.321 9.582 1.00 97.69 120 GLY A O 1
ATOM 927 N N . LEU A 1 121 ? -5.342 8.696 10.451 1.00 96.69 121 LEU A N 1
ATOM 928 C CA . LEU A 1 121 ? -6.593 9.455 10.428 1.00 96.69 121 LEU A CA 1
ATOM 929 C C . LEU A 1 121 ? -7.136 9.649 11.838 1.00 96.69 121 LEU A C 1
ATOM 931 O O . LEU A 1 121 ? -7.214 8.709 12.625 1.00 96.69 121 LEU A O 1
ATOM 935 N N . GLN A 1 122 ? -7.552 10.876 12.141 1.00 96.69 122 GLN A N 1
ATOM 936 C CA . GLN A 1 122 ? -8.317 11.171 13.347 1.00 96.69 122 GLN A CA 1
ATOM 937 C C . GLN A 1 122 ? -9.800 10.989 13.047 1.00 96.69 122 GLN A C 1
ATOM 939 O O . GLN A 1 122 ? -10.317 11.577 12.098 1.00 96.69 122 GLN A O 1
ATOM 944 N N . THR A 1 123 ? -10.481 10.193 13.864 1.00 95.00 123 THR A N 1
ATOM 945 C CA . THR A 1 123 ? -11.929 9.981 13.774 1.00 95.00 123 THR A CA 1
ATOM 946 C C . THR A 1 123 ? -12.581 10.282 15.124 1.00 95.00 123 THR A C 1
ATOM 948 O O . THR A 1 123 ? -11.883 10.275 16.142 1.00 95.00 123 THR A O 1
ATOM 951 N N . PRO A 1 124 ? -13.906 10.508 15.184 1.00 95.75 124 PRO A N 1
ATOM 952 C CA . PRO A 1 124 ? -14.617 10.634 16.458 1.00 95.75 124 PRO A CA 1
ATOM 953 C C . PRO A 1 124 ? -14.439 9.423 17.391 1.00 95.75 124 PRO A C 1
ATOM 955 O O . PRO A 1 124 ? -14.549 9.566 18.604 1.00 95.75 124 PRO A O 1
ATOM 958 N N . GLN A 1 125 ? -14.154 8.243 16.834 1.00 95.94 125 GLN A N 1
ATOM 959 C CA . GLN A 1 125 ? -13.933 6.996 17.568 1.00 95.94 125 GLN A CA 1
ATOM 960 C C . GLN A 1 125 ? -12.499 6.866 18.101 1.00 95.94 125 GLN A C 1
ATOM 962 O O . GLN A 1 125 ? -12.247 6.051 18.984 1.00 95.94 125 GLN A O 1
ATOM 967 N N . GLY A 1 126 ? -11.564 7.668 17.587 1.00 95.56 126 GLY A N 1
ATOM 968 C CA . GLY A 1 126 ? -10.151 7.642 17.949 1.00 95.56 126 GLY A CA 1
ATOM 969 C C . GLY A 1 126 ? -9.215 7.682 16.736 1.00 95.56 126 GLY A C 1
ATOM 970 O O . GLY A 1 126 ? -9.666 7.726 15.584 1.00 95.56 126 GLY A O 1
ATOM 971 N N . PRO A 1 127 ? -7.894 7.690 16.976 1.00 96.62 127 PRO A N 1
ATOM 972 C CA . PRO A 1 127 ? -6.905 7.651 15.909 1.00 96.62 127 PRO A CA 1
ATOM 973 C C . PRO A 1 127 ? -6.843 6.261 15.264 1.00 96.62 127 PRO A C 1
ATOM 975 O O . PRO A 1 127 ? -6.680 5.257 15.956 1.00 96.62 127 PRO A O 1
ATOM 978 N N . ILE A 1 128 ? -6.882 6.214 13.934 1.00 98.12 128 ILE A N 1
ATOM 979 C CA . ILE A 1 128 ? -6.632 5.007 13.139 1.00 98.12 128 ILE A CA 1
ATOM 980 C C . ILE A 1 128 ? -5.231 5.122 12.547 1.00 98.12 128 ILE A C 1
ATOM 982 O O . ILE A 1 128 ? -4.904 6.100 11.868 1.00 98.12 128 ILE A O 1
ATOM 986 N N . ARG A 1 129 ? -4.389 4.128 12.835 1.00 97.81 129 ARG A N 1
ATOM 987 C CA . ARG A 1 129 ? -3.004 4.072 12.357 1.00 97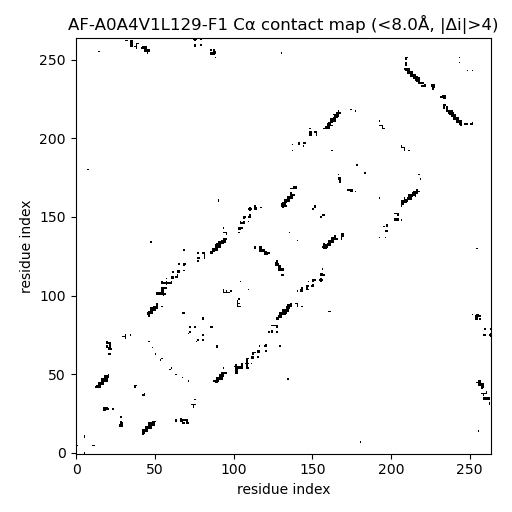.81 129 ARG A CA 1
ATOM 988 C C . ARG A 1 129 ? -2.938 3.303 11.047 1.00 97.81 129 ARG A C 1
ATOM 990 O O . ARG A 1 129 ? -3.658 2.330 10.863 1.00 97.81 129 ARG A O 1
ATOM 997 N N . PHE A 1 130 ? -2.034 3.721 10.174 1.00 98.50 130 PHE A N 1
ATOM 998 C CA . PHE A 1 130 ? -1.752 3.046 8.917 1.00 98.50 130 PHE A CA 1
ATOM 999 C C . PHE A 1 130 ? -0.244 2.907 8.729 1.00 98.50 130 PHE A C 1
ATOM 1001 O O . PHE A 1 130 ? 0.550 3.622 9.348 1.00 98.50 130 PHE A O 1
ATOM 1008 N N . ARG A 1 131 ? 0.158 1.967 7.877 1.00 98.50 131 ARG A N 1
ATOM 1009 C CA . ARG A 1 131 ? 1.563 1.675 7.581 1.00 98.50 131 ARG A CA 1
ATOM 1010 C C . ARG A 1 131 ? 1.812 1.772 6.075 1.00 98.50 131 ARG A C 1
ATOM 1012 O O . ARG A 1 131 ? 1.129 1.078 5.328 1.00 98.50 131 ARG A O 1
ATOM 1019 N N . PRO A 1 132 ? 2.759 2.605 5.615 1.00 98.25 132 PRO A N 1
ATOM 1020 C CA . PRO A 1 132 ? 3.050 2.732 4.192 1.00 98.25 132 PRO A CA 1
ATOM 1021 C C . PRO A 1 132 ? 3.912 1.566 3.704 1.00 98.25 132 PRO A C 1
ATOM 1023 O O . PRO A 1 132 ? 4.935 1.248 4.312 1.00 98.25 132 PRO A O 1
ATOM 1026 N N . ALA A 1 133 ? 3.516 0.966 2.592 1.00 97.06 133 ALA A N 1
ATOM 1027 C CA . ALA A 1 133 ? 4.287 0.006 1.813 1.00 97.06 133 ALA A CA 1
ATOM 1028 C C . ALA A 1 133 ? 4.184 0.370 0.326 1.00 97.06 133 ALA A C 1
ATOM 1030 O O . ALA A 1 133 ? 3.423 1.266 -0.050 1.00 97.06 133 ALA A O 1
ATOM 1031 N N . VAL A 1 134 ? 4.929 -0.324 -0.529 1.00 93.62 134 VAL A N 1
ATOM 1032 C CA . VAL A 1 134 ? 4.869 -0.113 -1.982 1.00 93.62 134 VAL A CA 1
ATOM 1033 C C . VAL A 1 134 ? 4.601 -1.424 -2.694 1.00 93.62 134 VAL A C 1
ATOM 1035 O O . VAL A 1 134 ? 5.221 -2.434 -2.378 1.00 93.62 134 VAL A O 1
ATOM 1038 N N . TYR A 1 135 ? 3.716 -1.384 -3.679 1.00 91.31 135 TYR A N 1
ATOM 1039 C CA . TYR A 1 135 ? 3.521 -2.434 -4.662 1.00 91.31 135 TYR A CA 1
ATOM 1040 C C . TYR A 1 135 ? 4.021 -1.943 -6.027 1.00 91.31 135 TYR A C 1
ATOM 1042 O O . TYR A 1 135 ? 3.725 -0.818 -6.426 1.00 91.31 135 TYR A O 1
ATOM 1050 N N . LEU A 1 136 ? 4.861 -2.727 -6.704 1.00 84.56 136 LEU A N 1
ATOM 1051 C CA . LEU A 1 136 ? 5.531 -2.281 -7.931 1.00 84.56 136 LEU A CA 1
ATOM 1052 C C . LEU A 1 136 ? 6.041 -3.431 -8.793 1.00 84.56 136 LEU A C 1
ATOM 1054 O O . LEU A 1 136 ? 6.445 -4.469 -8.279 1.00 84.56 136 LEU A O 1
ATOM 1058 N N . ASN A 1 137 ? 6.125 -3.213 -10.104 1.00 77.12 137 ASN A N 1
ATOM 1059 C CA . ASN A 1 137 ? 6.716 -4.175 -11.032 1.00 77.12 137 ASN A CA 1
ATOM 1060 C C . ASN A 1 137 ? 8.227 -4.357 -10.756 1.00 77.12 137 ASN A C 1
ATOM 1062 O O . ASN A 1 137 ? 8.985 -3.386 -10.635 1.00 77.12 137 ASN A O 1
ATOM 1066 N N . GLN A 1 138 ? 8.683 -5.612 -10.672 1.00 71.56 138 GLN A N 1
ATOM 1067 C CA . GLN A 1 138 ? 10.100 -5.941 -10.495 1.00 71.56 138 GLN A CA 1
ATOM 1068 C C . GLN A 1 138 ? 10.971 -5.463 -11.677 1.00 71.56 138 GLN A C 1
ATOM 1070 O O . GLN A 1 138 ? 12.099 -5.021 -11.447 1.00 71.56 138 GLN A O 1
ATOM 1075 N N . GLY A 1 139 ? 10.482 -5.553 -12.918 1.00 61.38 139 GLY A N 1
ATOM 1076 C CA . GLY A 1 139 ? 11.270 -5.310 -14.134 1.00 61.38 139 GLY A CA 1
ATOM 1077 C C . GLY A 1 139 ? 11.189 -3.909 -14.730 1.00 61.38 139 GLY A C 1
ATOM 1078 O O . GLY A 1 139 ? 12.167 -3.461 -15.323 1.00 61.38 139 GLY A O 1
ATOM 1079 N N . ASP A 1 140 ? 10.070 -3.200 -14.568 1.00 56.50 140 ASP A N 1
ATOM 1080 C CA . ASP A 1 140 ? 9.805 -1.960 -15.329 1.00 56.50 140 ASP A CA 1
ATOM 1081 C C . ASP A 1 140 ? 10.035 -0.666 -14.522 1.00 56.50 140 ASP A C 1
ATOM 1083 O O . ASP A 1 140 ? 9.935 0.452 -15.021 1.00 56.50 140 ASP A O 1
ATOM 1087 N N . SER A 1 141 ? 10.391 -0.771 -13.240 1.00 64.44 141 SER A N 1
ATOM 1088 C CA . SER A 1 141 ? 10.372 0.390 -12.340 1.00 64.44 141 SER A CA 1
ATOM 1089 C C . SER A 1 141 ? 11.719 0.719 -11.703 1.00 64.44 141 SER A C 1
ATOM 1091 O O . SER A 1 141 ? 11.742 1.206 -10.576 1.00 64.44 141 SER A O 1
ATOM 1093 N N . ARG A 1 142 ? 12.859 0.506 -12.386 1.00 76.19 142 ARG A N 1
ATOM 1094 C CA . ARG A 1 142 ? 14.197 0.807 -11.814 1.00 76.19 142 ARG A CA 1
ATOM 1095 C C . ARG A 1 142 ? 14.278 2.219 -11.224 1.00 76.19 142 ARG A C 1
ATOM 1097 O O . ARG A 1 142 ? 14.834 2.401 -10.145 1.00 76.19 142 ARG A O 1
ATOM 1104 N N . THR A 1 143 ? 13.718 3.212 -11.911 1.00 82.38 143 THR A N 1
ATOM 1105 C CA . THR A 1 143 ? 13.704 4.592 -11.414 1.00 82.38 143 THR A CA 1
ATOM 1106 C C . THR A 1 143 ? 12.829 4.735 -10.172 1.00 82.38 143 THR A C 1
ATOM 1108 O O . THR A 1 143 ? 13.288 5.314 -9.196 1.00 82.38 143 THR A O 1
ATOM 1111 N N . SER A 1 144 ? 11.616 4.173 -10.150 1.00 85.38 144 SER A N 1
ATOM 1112 C CA . SER A 1 144 ? 10.765 4.222 -8.951 1.00 85.38 144 SER A CA 1
ATOM 1113 C C . SER A 1 144 ? 11.406 3.480 -7.775 1.00 85.38 144 SER A C 1
ATOM 1115 O O . SER A 1 144 ? 11.400 4.005 -6.669 1.00 85.38 144 SER A O 1
ATOM 1117 N N . TRP A 1 145 ? 12.060 2.335 -8.008 1.00 82.81 145 TRP A N 1
ATOM 1118 C CA . TRP A 1 145 ? 12.879 1.646 -7.004 1.00 82.81 145 TRP A CA 1
ATOM 1119 C C . TRP A 1 145 ? 13.944 2.576 -6.409 1.00 82.81 145 TRP A C 1
ATOM 1121 O O . TRP A 1 145 ? 14.062 2.670 -5.187 1.00 82.81 145 TRP A O 1
ATOM 1131 N N . LEU A 1 146 ? 14.691 3.299 -7.257 1.00 83.31 146 LEU A N 1
ATOM 1132 C CA . LEU A 1 146 ? 15.725 4.239 -6.803 1.00 83.31 146 LEU A CA 1
ATOM 1133 C C . LEU A 1 146 ? 15.107 5.367 -5.972 1.00 83.31 146 LEU A C 1
ATOM 1135 O O . LEU A 1 146 ? 15.624 5.706 -4.915 1.00 83.31 146 LEU A O 1
ATOM 1139 N N . ARG A 1 147 ? 13.957 5.891 -6.402 1.00 87.94 147 ARG A N 1
ATOM 1140 C CA . ARG A 1 147 ? 13.253 6.993 -5.734 1.00 87.94 147 ARG A CA 1
ATOM 1141 C C . ARG A 1 147 ? 12.681 6.595 -4.376 1.00 87.94 147 ARG A C 1
ATOM 1143 O O . ARG A 1 147 ? 12.777 7.385 -3.441 1.00 87.94 147 ARG A O 1
ATOM 1150 N N . ILE A 1 148 ? 12.145 5.381 -4.236 1.00 89.06 148 ILE A N 1
ATOM 1151 C CA . ILE A 1 148 ? 11.703 4.841 -2.938 1.00 89.06 148 ILE A CA 1
ATOM 1152 C C . ILE A 1 148 ? 12.904 4.697 -2.009 1.00 89.06 148 ILE A C 1
ATOM 1154 O O . ILE A 1 148 ? 12.849 5.112 -0.853 1.00 89.06 148 ILE A O 1
ATOM 1158 N N . ASN A 1 149 ? 13.990 4.121 -2.521 1.00 85.88 149 ASN A N 1
ATOM 1159 C CA . ASN A 1 149 ? 15.207 3.898 -1.762 1.00 85.88 149 ASN A CA 1
ATOM 1160 C C . ASN A 1 149 ? 15.815 5.225 -1.268 1.00 85.88 149 ASN A C 1
ATOM 1162 O O . ASN A 1 149 ? 16.087 5.360 -0.078 1.00 85.88 149 ASN A O 1
ATOM 1166 N N . ASP A 1 150 ? 15.924 6.231 -2.138 1.00 86.81 150 ASP A N 1
ATOM 1167 C CA . ASP A 1 150 ? 16.411 7.568 -1.782 1.00 86.81 150 ASP A CA 1
ATOM 1168 C C . ASP A 1 150 ? 15.470 8.279 -0.794 1.00 86.81 150 ASP A C 1
ATOM 1170 O O . ASP A 1 150 ? 15.929 8.925 0.149 1.00 86.81 150 ASP A O 1
ATOM 1174 N N . ALA A 1 151 ? 14.148 8.145 -0.959 1.00 91.81 151 ALA A N 1
ATOM 1175 C CA . ALA A 1 151 ? 13.179 8.693 -0.011 1.00 91.81 151 ALA A CA 1
ATOM 1176 C C . ALA A 1 151 ? 13.329 8.057 1.379 1.00 91.81 151 ALA A C 1
ATOM 1178 O O . ALA A 1 151 ? 13.361 8.770 2.381 1.00 91.81 151 ALA A O 1
ATOM 1179 N N . CYS A 1 152 ? 13.448 6.730 1.451 1.00 90.50 152 CYS A N 1
ATOM 1180 C CA . CYS A 1 152 ? 13.570 6.008 2.718 1.00 90.50 152 CYS A CA 1
ATOM 1181 C C . CYS A 1 152 ? 14.929 6.251 3.386 1.00 90.50 152 CYS A C 1
ATOM 1183 O O . CYS A 1 152 ? 14.985 6.445 4.598 1.00 90.50 152 CYS A O 1
ATOM 1185 N N . ALA A 1 153 ? 16.015 6.344 2.611 1.00 86.38 153 ALA A N 1
ATOM 1186 C CA . ALA A 1 153 ? 17.321 6.765 3.118 1.00 86.38 153 ALA A CA 1
ATOM 1187 C C . ALA A 1 153 ? 17.291 8.194 3.694 1.00 86.38 153 ALA A C 1
ATOM 1189 O O . ALA A 1 153 ? 18.030 8.498 4.628 1.00 86.38 153 ALA A O 1
ATOM 1190 N N . ALA A 1 154 ? 16.405 9.053 3.177 1.00 90.00 154 ALA A N 1
ATOM 1191 C CA . ALA A 1 154 ? 16.134 10.392 3.699 1.00 90.00 154 ALA A CA 1
ATOM 1192 C C . ALA A 1 154 ? 15.091 10.429 4.841 1.00 90.00 154 ALA A C 1
ATOM 1194 O O . ALA A 1 154 ? 14.712 11.514 5.282 1.00 90.00 154 ALA A O 1
ATOM 1195 N N . GLY A 1 155 ? 14.628 9.275 5.338 1.00 92.75 155 GLY A N 1
ATOM 1196 C CA . GLY A 1 155 ? 13.726 9.170 6.490 1.00 92.75 155 GLY A CA 1
ATOM 1197 C C . GLY A 1 155 ? 12.240 8.985 6.162 1.00 92.75 155 GLY A C 1
ATOM 1198 O O . GLY A 1 155 ? 11.421 8.993 7.081 1.00 92.75 155 GLY A O 1
ATOM 1199 N N . ALA A 1 156 ? 11.864 8.803 4.891 1.00 96.06 156 ALA A N 1
ATOM 1200 C CA . ALA A 1 156 ? 10.507 8.379 4.547 1.00 96.06 156 ALA A CA 1
ATOM 1201 C C . ALA A 1 156 ? 10.206 6.986 5.126 1.00 96.06 156 ALA A C 1
ATOM 1203 O O . ALA A 1 156 ? 11.079 6.120 5.197 1.00 96.06 156 ALA A O 1
ATOM 1204 N N . ALA A 1 157 ? 8.955 6.753 5.520 1.00 96.56 157 ALA A N 1
ATOM 1205 C CA . ALA A 1 157 ? 8.548 5.474 6.085 1.00 96.56 157 ALA A CA 1
ATOM 1206 C C . ALA A 1 157 ? 8.199 4.462 4.983 1.00 96.56 157 ALA A C 1
ATOM 1208 O O . ALA A 1 157 ? 7.487 4.778 4.030 1.00 96.56 157 ALA A O 1
ATOM 1209 N N . CYS A 1 158 ? 8.651 3.221 5.137 1.00 95.50 158 CYS A N 1
ATOM 1210 C CA . CYS A 1 158 ? 8.235 2.090 4.313 1.00 95.50 158 CYS A CA 1
ATOM 1211 C C . CYS A 1 158 ? 8.384 0.808 5.131 1.00 95.50 158 CYS A C 1
ATOM 1213 O O . CYS A 1 158 ? 9.492 0.478 5.549 1.00 95.50 158 CYS A O 1
ATOM 1215 N N . VAL A 1 159 ? 7.287 0.094 5.392 1.00 95.62 159 VAL A N 1
ATOM 1216 C CA . VAL A 1 159 ? 7.350 -1.176 6.140 1.00 95.62 159 VAL A CA 1
ATOM 1217 C C . VAL A 1 159 ? 7.771 -2.350 5.260 1.00 95.62 159 VAL A C 1
ATOM 1219 O O . VAL A 1 159 ? 8.161 -3.389 5.782 1.00 95.62 159 VAL A O 1
ATOM 1222 N N . GLY A 1 160 ? 7.710 -2.188 3.939 1.00 91.94 160 GLY A N 1
ATOM 1223 C CA . GLY A 1 160 ? 8.168 -3.183 2.987 1.00 91.94 160 GLY A CA 1
ATOM 1224 C C . GLY A 1 160 ? 7.668 -2.937 1.571 1.00 91.94 160 GLY A C 1
ATOM 1225 O O . GLY A 1 160 ? 6.859 -2.044 1.309 1.00 91.94 160 GLY A O 1
ATOM 1226 N N . VAL A 1 161 ? 8.158 -3.766 0.661 1.00 90.12 161 VAL A N 1
ATOM 1227 C CA . VAL A 1 161 ? 7.776 -3.789 -0.751 1.00 90.12 161 VAL A CA 1
ATOM 1228 C C . VAL A 1 161 ? 7.064 -5.095 -1.093 1.00 90.12 161 VAL A C 1
ATOM 1230 O O . VAL A 1 161 ? 7.323 -6.146 -0.499 1.00 90.12 161 VAL A O 1
ATOM 1233 N N . PHE A 1 162 ? 6.169 -4.999 -2.067 1.00 89.94 162 PHE A N 1
ATOM 1234 C CA . PHE A 1 162 ? 5.368 -6.067 -2.641 1.00 89.94 162 PHE A CA 1
ATOM 1235 C C . PHE A 1 162 ? 5.616 -6.088 -4.163 1.00 89.94 162 PHE A C 1
ATOM 1237 O O . PHE A 1 162 ? 4.897 -5.433 -4.912 1.00 89.94 162 PHE A O 1
ATOM 1244 N N . PRO A 1 163 ? 6.680 -6.757 -4.649 1.00 84.12 163 PRO A N 1
ATOM 1245 C CA . PRO A 1 163 ? 7.013 -6.739 -6.067 1.00 84.12 163 PRO A CA 1
ATOM 1246 C C . PRO A 1 163 ? 6.079 -7.624 -6.898 1.00 84.12 163 PRO A C 1
ATOM 1248 O O . PRO A 1 163 ? 5.889 -8.799 -6.575 1.00 84.12 163 PRO A O 1
ATOM 1251 N N . ALA A 1 164 ? 5.580 -7.101 -8.012 1.00 80.69 164 ALA A N 1
ATOM 1252 C CA . ALA A 1 164 ? 4.877 -7.870 -9.027 1.00 80.69 164 ALA A CA 1
ATOM 1253 C C . ALA A 1 164 ? 5.857 -8.500 -10.022 1.00 80.69 164 ALA A C 1
ATOM 1255 O O . ALA A 1 164 ? 6.735 -7.828 -10.576 1.00 80.69 164 ALA A O 1
ATOM 1256 N N . ARG A 1 165 ? 5.707 -9.809 -10.252 1.00 74.12 165 ARG A N 1
ATOM 1257 C CA . ARG A 1 165 ? 6.489 -10.602 -11.207 1.00 74.12 165 ARG A CA 1
ATOM 1258 C C . ARG A 1 165 ? 5.614 -11.019 -12.381 1.00 74.12 165 ARG A C 1
ATOM 1260 O O . ARG A 1 165 ? 5.071 -12.126 -12.419 1.00 74.12 165 ARG A O 1
ATOM 1267 N N . TYR A 1 166 ? 5.513 -10.137 -13.363 1.00 69.12 166 TYR A N 1
ATOM 1268 C CA . TYR A 1 166 ? 4.798 -10.432 -14.598 1.00 69.12 166 TYR A CA 1
ATOM 1269 C C . TYR A 1 166 ? 5.553 -11.419 -15.491 1.00 69.12 166 TYR A C 1
ATOM 1271 O O . TYR A 1 166 ? 6.785 -11.405 -15.572 1.00 69.12 166 TYR A O 1
ATOM 1279 N N . ILE A 1 167 ? 4.801 -12.250 -16.221 1.00 59.41 167 ILE A N 1
ATOM 1280 C CA . ILE A 1 167 ? 5.344 -13.058 -17.330 1.00 59.41 167 ILE A CA 1
ATOM 1281 C C . ILE A 1 167 ? 5.905 -12.134 -18.416 1.00 59.41 167 ILE A C 1
ATOM 1283 O O . ILE A 1 167 ? 6.928 -12.435 -19.031 1.00 59.41 167 ILE A O 1
ATOM 1287 N N . ARG A 1 168 ? 5.228 -11.001 -18.630 1.00 57.00 168 ARG A N 1
ATOM 1288 C CA . ARG A 1 168 ? 5.630 -9.913 -19.520 1.00 57.00 168 ARG A CA 1
ATOM 1289 C C . ARG A 1 168 ? 6.193 -8.775 -18.683 1.00 57.00 168 ARG A C 1
ATOM 1291 O O . ARG A 1 168 ? 5.454 -8.149 -17.939 1.00 57.00 168 ARG A O 1
ATOM 1298 N N . GLN A 1 169 ? 7.493 -8.514 -18.769 1.00 53.81 169 GLN A N 1
ATOM 1299 C CA . GLN A 1 169 ? 8.107 -7.448 -17.971 1.00 53.81 169 GLN A CA 1
ATOM 1300 C C . GLN A 1 169 ? 7.743 -6.061 -18.526 1.00 53.81 169 GLN A C 1
ATOM 1302 O O . GLN A 1 169 ? 7.708 -5.103 -17.761 1.00 53.81 169 GLN A O 1
ATOM 1307 N N . ASN A 1 170 ? 7.416 -5.978 -19.821 1.00 55.75 170 ASN A N 1
ATOM 1308 C CA . ASN A 1 170 ? 6.930 -4.795 -20.528 1.00 55.75 170 ASN A CA 1
ATOM 1309 C C . ASN A 1 170 ? 5.663 -5.107 -21.353 1.00 55.75 170 ASN A C 1
ATOM 1311 O O . ASN A 1 170 ? 5.506 -6.244 -21.809 1.00 55.75 170 ASN A O 1
ATOM 1315 N N . PRO A 1 171 ? 4.827 -4.096 -21.672 1.00 51.31 171 PRO A N 1
ATOM 1316 C CA . PRO A 1 171 ? 3.659 -4.255 -22.552 1.00 51.31 171 PRO A CA 1
ATOM 1317 C C . PRO A 1 171 ? 3.981 -4.844 -23.935 1.00 51.31 171 PRO A C 1
ATOM 1319 O O . PRO A 1 171 ? 3.142 -5.511 -24.539 1.00 51.31 171 PRO A O 1
ATOM 1322 N N . ASP A 1 172 ? 5.204 -4.612 -24.420 1.00 56.38 172 ASP A N 1
ATOM 1323 C CA . ASP A 1 172 ? 5.674 -5.049 -25.738 1.00 56.38 172 ASP A CA 1
ATOM 1324 C C . ASP A 1 172 ? 6.365 -6.428 -25.716 1.00 56.38 172 ASP A C 1
ATOM 1326 O O . ASP A 1 172 ? 6.758 -6.945 -26.767 1.00 56.38 172 ASP A O 1
ATOM 1330 N N . ASP A 1 173 ? 6.543 -7.040 -24.539 1.00 55.00 173 ASP A N 1
ATOM 1331 C CA . ASP A 1 173 ? 7.238 -8.321 -24.428 1.00 55.00 173 ASP A CA 1
ATOM 1332 C C . ASP A 1 173 ? 6.384 -9.457 -25.004 1.00 55.00 173 ASP A C 1
ATOM 1334 O O . ASP A 1 173 ? 5.191 -9.605 -24.712 1.00 55.00 173 ASP A O 1
ATOM 1338 N N . LYS A 1 174 ? 7.020 -10.334 -25.795 1.00 54.97 174 LYS A N 1
ATOM 1339 C CA . LYS A 1 174 ? 6.398 -11.604 -26.184 1.00 54.97 174 LYS A CA 1
ATOM 1340 C C . LYS A 1 174 ? 6.101 -12.392 -24.911 1.00 54.97 174 LYS A C 1
ATOM 1342 O O . LYS A 1 174 ? 7.008 -12.621 -24.113 1.00 54.97 174 LYS A O 1
ATOM 1347 N N . ALA A 1 175 ? 4.850 -12.821 -24.740 1.00 51.75 175 ALA A N 1
ATOM 1348 C CA . ALA A 1 175 ? 4.476 -13.669 -23.618 1.00 51.75 175 ALA A CA 1
ATOM 1349 C C . ALA A 1 175 ? 5.383 -14.906 -23.604 1.00 51.75 175 ALA A C 1
ATOM 1351 O O . ALA A 1 175 ? 5.399 -15.685 -24.561 1.00 51.75 175 ALA A O 1
ATOM 1352 N N . SER A 1 176 ? 6.165 -15.068 -22.537 1.00 48.41 176 SER A N 1
ATOM 1353 C CA . SER A 1 176 ? 6.804 -16.355 -22.281 1.00 48.41 176 SER A CA 1
ATOM 1354 C C . SER A 1 176 ? 5.694 -17.382 -22.039 1.00 48.41 176 SER A C 1
ATOM 1356 O O . SER A 1 176 ? 4.676 -17.028 -21.436 1.00 48.41 176 SER A O 1
ATOM 1358 N N . PRO A 1 177 ? 5.831 -18.630 -22.519 1.00 49.75 177 PRO A N 1
ATOM 1359 C CA . PRO A 1 177 ? 4.843 -19.655 -22.220 1.00 49.75 177 PRO A CA 1
ATOM 1360 C C . PRO A 1 177 ? 4.678 -19.750 -20.696 1.00 49.75 177 PRO A C 1
ATOM 1362 O O . PRO A 1 177 ? 5.690 -19.692 -19.984 1.00 49.75 177 PRO A O 1
ATOM 1365 N N . PRO A 1 178 ? 3.436 -19.852 -20.185 1.00 49.78 178 PRO A N 1
ATOM 1366 C CA . PRO A 1 178 ? 3.225 -19.996 -18.757 1.00 49.78 178 PRO A CA 1
ATOM 1367 C C . PRO A 1 178 ? 4.023 -21.217 -18.282 1.00 49.78 178 PRO A C 1
ATOM 1369 O O . PRO A 1 178 ? 4.037 -22.247 -18.968 1.00 49.78 178 PRO A O 1
ATOM 1372 N N . PRO A 1 179 ? 4.735 -21.120 -17.151 1.00 48.19 179 PRO A N 1
ATOM 1373 C CA . PRO A 1 179 ? 5.417 -22.280 -16.615 1.00 48.19 179 PRO A CA 1
ATOM 1374 C C . PRO A 1 179 ? 4.378 -23.369 -16.328 1.00 48.19 179 PRO A C 1
ATOM 1376 O O . PRO A 1 179 ? 3.256 -23.056 -15.921 1.00 48.19 179 PRO A O 1
ATOM 1379 N N . PRO A 1 180 ? 4.715 -24.648 -16.555 1.00 50.19 180 PRO A N 1
ATOM 1380 C CA . PRO A 1 180 ? 3.782 -25.737 -16.298 1.00 50.19 180 PRO A CA 1
ATOM 1381 C C . PRO A 1 180 ? 3.344 -25.716 -14.827 1.00 50.19 180 PRO A C 1
ATOM 1383 O O . PRO A 1 180 ? 4.109 -25.294 -13.962 1.00 50.19 180 PRO A O 1
ATOM 1386 N N . SER A 1 181 ? 2.142 -26.208 -14.517 1.00 47.22 181 SER A N 1
ATOM 1387 C CA . SER A 1 181 ? 1.622 -26.254 -13.137 1.00 47.22 181 SER A CA 1
ATOM 1388 C C . SER A 1 181 ? 2.552 -26.994 -12.165 1.00 47.22 181 SER A C 1
ATOM 1390 O O . SER A 1 181 ? 2.615 -26.659 -10.988 1.00 47.22 181 SER A O 1
ATOM 1392 N N . SER A 1 182 ? 3.349 -27.942 -12.664 1.00 45.84 182 SER A N 1
ATOM 1393 C CA . SER A 1 182 ? 4.410 -28.632 -11.920 1.00 45.84 182 SER A CA 1
ATOM 1394 C C . SER A 1 182 ? 5.627 -27.758 -11.585 1.00 45.84 182 SER A C 1
ATOM 1396 O O . SER A 1 182 ? 6.379 -28.087 -10.673 1.00 45.84 182 SER A O 1
ATOM 1398 N N . ALA A 1 183 ? 5.829 -26.653 -12.305 1.00 43.38 183 ALA A N 1
ATOM 1399 C CA . ALA A 1 183 ? 6.851 -25.640 -12.047 1.00 43.38 183 ALA A CA 1
ATOM 1400 C C . ALA A 1 183 ? 6.330 -24.470 -11.192 1.00 43.38 183 ALA A C 1
ATOM 1402 O O . ALA A 1 183 ? 7.104 -23.554 -10.894 1.00 43.38 183 ALA A O 1
ATOM 1403 N N . LEU A 1 184 ? 5.054 -24.496 -10.786 1.00 45.91 184 LEU A N 1
ATOM 1404 C CA . LEU A 1 184 ? 4.484 -23.644 -9.740 1.00 45.91 184 LEU A CA 1
ATOM 1405 C C . LEU A 1 184 ? 4.783 -24.264 -8.368 1.00 45.91 184 LEU A C 1
ATOM 1407 O O . LEU A 1 184 ? 3.898 -24.606 -7.589 1.00 45.91 184 LEU A O 1
ATOM 1411 N N . THR A 1 185 ? 6.063 -24.466 -8.067 1.00 45.03 185 THR A N 1
ATOM 1412 C CA . THR A 1 185 ? 6.498 -24.762 -6.705 1.00 45.03 185 THR A CA 1
ATOM 1413 C C . THR A 1 185 ? 6.457 -23.459 -5.920 1.00 45.03 185 THR A C 1
ATOM 1415 O O . THR A 1 185 ? 7.397 -22.670 -5.943 1.00 45.03 185 THR A O 1
ATOM 1418 N N . TRP A 1 186 ? 5.331 -23.216 -5.250 1.00 47.12 186 TRP A N 1
ATOM 1419 C CA . TRP A 1 186 ? 5.034 -21.975 -4.525 1.00 47.12 186 TRP A CA 1
ATOM 1420 C C . TRP A 1 186 ? 6.051 -21.638 -3.413 1.00 47.12 186 TRP A C 1
ATOM 1422 O O . TRP A 1 186 ? 6.152 -20.493 -3.008 1.00 47.12 186 TRP A O 1
ATOM 1432 N N . ASN A 1 187 ? 6.874 -22.597 -2.978 1.00 40.69 187 ASN A N 1
ATOM 1433 C CA . ASN A 1 187 ? 7.928 -22.402 -1.971 1.00 40.69 187 ASN A CA 1
ATOM 1434 C C . ASN A 1 187 ? 9.353 -22.393 -2.549 1.00 40.69 187 ASN A C 1
ATOM 1436 O O . ASN A 1 187 ? 10.308 -22.692 -1.831 1.00 40.69 187 ASN A O 1
ATOM 1440 N N . ASP A 1 188 ? 9.521 -22.102 -3.838 1.00 43.84 188 ASP A N 1
ATOM 1441 C CA . ASP A 1 188 ? 10.854 -22.032 -4.430 1.00 43.84 188 ASP A CA 1
ATOM 1442 C C . ASP A 1 188 ? 11.608 -20.792 -3.909 1.00 43.84 188 ASP A C 1
ATOM 1444 O O . ASP A 1 188 ? 11.385 -19.664 -4.355 1.00 43.84 188 ASP A O 1
ATOM 1448 N N . HIS A 1 189 ? 12.486 -21.007 -2.927 1.00 40.62 189 HIS A N 1
ATOM 1449 C CA . HIS A 1 189 ? 13.362 -19.985 -2.350 1.00 40.62 189 HIS A CA 1
ATOM 1450 C C . HIS A 1 189 ? 14.277 -19.355 -3.420 1.00 40.62 189 HIS A C 1
ATOM 1452 O O . HIS A 1 189 ? 14.667 -18.195 -3.278 1.00 40.62 189 HIS A O 1
ATOM 1458 N N . ASP A 1 190 ? 14.536 -20.058 -4.531 1.00 42.19 190 ASP A N 1
ATOM 1459 C CA . ASP A 1 190 ? 15.296 -19.538 -5.676 1.00 42.19 190 ASP A CA 1
ATOM 1460 C C . ASP A 1 190 ? 14.480 -18.537 -6.516 1.00 42.19 190 ASP A C 1
ATOM 1462 O O . ASP A 1 190 ? 15.007 -17.873 -7.413 1.00 42.19 190 ASP A O 1
ATOM 1466 N N . ARG A 1 191 ? 13.181 -18.384 -6.218 1.00 51.19 191 ARG A N 1
ATOM 1467 C CA . ARG A 1 191 ? 12.268 -17.436 -6.868 1.00 51.19 191 ARG A CA 1
ATOM 1468 C C . ARG A 1 191 ? 11.757 -16.332 -5.943 1.00 51.19 191 ARG A C 1
ATOM 1470 O O . ARG A 1 191 ? 10.965 -15.502 -6.401 1.00 51.19 191 ARG A O 1
ATOM 1477 N N . MET A 1 192 ? 12.227 -16.258 -4.696 1.00 55.00 192 MET A N 1
ATOM 1478 C CA . MET A 1 192 ? 12.031 -15.060 -3.878 1.00 55.00 192 MET A CA 1
ATOM 1479 C C . MET A 1 192 ? 12.628 -13.858 -4.636 1.00 55.00 192 MET A C 1
ATOM 1481 O O . MET A 1 192 ? 13.791 -13.928 -5.050 1.00 55.00 192 MET A O 1
ATOM 1485 N N . PRO A 1 193 ? 11.872 -12.767 -4.869 1.00 56.62 193 PRO A N 1
ATOM 1486 C CA . PRO A 1 193 ? 12.439 -11.597 -5.521 1.00 56.62 193 PRO A CA 1
ATOM 1487 C C . PRO A 1 193 ? 13.630 -11.107 -4.700 1.00 56.62 193 PRO A C 1
ATOM 1489 O O . PRO A 1 193 ? 13.531 -10.967 -3.478 1.00 56.62 193 PRO A O 1
ATOM 1492 N N . SER A 1 194 ? 14.761 -10.841 -5.357 1.00 56.88 194 SER A N 1
ATOM 1493 C CA . SER A 1 194 ? 15.877 -10.191 -4.676 1.00 56.88 194 SER A CA 1
ATOM 1494 C C . SER A 1 194 ? 15.377 -8.868 -4.079 1.00 56.88 194 SER A C 1
ATOM 1496 O O . SER A 1 194 ? 14.703 -8.119 -4.791 1.00 56.88 194 SER A O 1
ATOM 1498 N N . PRO A 1 195 ? 15.681 -8.572 -2.800 1.00 52.34 195 PRO A N 1
ATOM 1499 C CA . PRO A 1 195 ? 14.996 -7.535 -2.027 1.00 52.34 195 PRO A CA 1
ATOM 1500 C C . PRO A 1 195 ? 15.128 -6.114 -2.581 1.00 52.34 195 PRO A C 1
ATOM 1502 O O . PRO A 1 195 ? 14.404 -5.213 -2.173 1.00 52.34 195 PRO A O 1
ATOM 1505 N N . ASN A 1 196 ? 16.032 -5.918 -3.536 1.00 53.97 196 ASN A N 1
ATOM 1506 C CA . ASN A 1 196 ? 16.200 -4.690 -4.282 1.00 53.97 196 ASN A CA 1
ATOM 1507 C C . ASN A 1 196 ? 17.049 -5.004 -5.532 1.00 53.97 196 ASN A C 1
ATOM 1509 O O . ASN A 1 196 ? 18.167 -5.497 -5.368 1.00 53.97 196 ASN A O 1
ATOM 1513 N N . PRO A 1 197 ? 16.588 -4.751 -6.772 1.00 55.78 197 PRO A N 1
ATOM 1514 C CA . PRO A 1 197 ? 17.430 -4.929 -7.958 1.00 55.78 197 PRO A CA 1
ATOM 1515 C C . PRO A 1 197 ? 18.526 -3.849 -8.091 1.00 55.78 197 PRO A C 1
ATOM 1517 O O . PRO A 1 197 ? 19.306 -3.876 -9.044 1.00 55.78 197 PRO A O 1
ATOM 1520 N N . ILE A 1 198 ? 18.593 -2.874 -7.174 1.00 51.22 198 ILE A N 1
ATOM 1521 C CA . ILE A 1 198 ? 19.593 -1.800 -7.187 1.00 51.22 198 ILE A CA 1
ATOM 1522 C C . ILE A 1 198 ? 20.936 -2.309 -6.649 1.00 51.22 198 ILE A C 1
ATOM 1524 O O . ILE A 1 198 ? 21.047 -2.794 -5.527 1.00 51.22 198 ILE A O 1
ATOM 1528 N N . THR A 1 199 ? 21.982 -2.148 -7.458 1.00 48.41 199 THR A N 1
ATOM 1529 C CA . THR A 1 199 ? 23.371 -2.492 -7.130 1.00 48.41 199 THR A CA 1
ATOM 1530 C C . THR A 1 199 ? 23.926 -1.702 -5.937 1.00 48.41 199 THR A C 1
ATOM 1532 O O . THR A 1 199 ? 23.589 -0.532 -5.742 1.00 48.41 199 THR A O 1
ATOM 1535 N N . HIS A 1 200 ? 24.851 -2.317 -5.190 1.00 37.53 200 HIS A N 1
ATOM 1536 C CA . HIS A 1 200 ? 25.641 -1.675 -4.130 1.00 37.53 200 HIS A CA 1
ATOM 1537 C C . HIS A 1 200 ? 26.239 -0.325 -4.583 1.00 37.53 200 HIS A C 1
ATOM 1539 O O . HIS A 1 200 ? 26.828 -0.245 -5.659 1.00 37.53 200 HIS A O 1
ATOM 1545 N N . GLY A 1 201 ? 26.104 0.724 -3.757 1.00 41.38 201 GLY A N 1
ATOM 1546 C CA . GLY A 1 201 ? 26.648 2.071 -4.014 1.00 41.38 201 GLY A CA 1
ATOM 1547 C C . GLY A 1 201 ? 25.621 3.213 -3.958 1.00 41.38 201 GLY A C 1
ATOM 1548 O O . GLY A 1 201 ? 26.011 4.368 -3.822 1.00 41.38 201 GLY A O 1
ATOM 1549 N N . HIS A 1 202 ? 24.323 2.899 -3.997 1.00 51.34 202 HIS A N 1
ATOM 1550 C CA . HIS A 1 202 ? 23.237 3.829 -3.658 1.00 51.34 202 HIS A CA 1
ATOM 1551 C C . HIS A 1 202 ? 22.858 3.684 -2.175 1.00 51.34 202 HIS A C 1
ATOM 1553 O O . HIS A 1 202 ? 23.147 2.649 -1.570 1.00 51.34 202 HIS A O 1
ATOM 1559 N N . ALA A 1 203 ? 22.242 4.707 -1.571 1.00 52.41 203 ALA A N 1
ATOM 1560 C CA . ALA A 1 203 ? 21.883 4.710 -0.151 1.00 52.41 203 ALA A CA 1
ATOM 1561 C C . ALA A 1 203 ? 20.868 3.597 0.157 1.00 52.41 203 ALA A C 1
ATOM 1563 O O . ALA A 1 203 ? 19.677 3.804 0.001 1.00 52.41 203 ALA A O 1
ATOM 1564 N N . ASN A 1 204 ? 21.315 2.393 0.515 1.00 57.38 204 ASN A N 1
ATOM 1565 C CA . ASN A 1 204 ? 20.432 1.237 0.654 1.00 57.38 204 ASN A CA 1
ATOM 1566 C C . ASN A 1 204 ? 19.568 1.369 1.914 1.00 57.38 204 ASN A C 1
ATOM 1568 O O . ASN A 1 204 ? 20.044 1.144 3.026 1.00 57.38 204 ASN A O 1
ATOM 1572 N N . ALA A 1 205 ? 18.294 1.708 1.733 1.00 59.44 205 ALA A N 1
ATOM 1573 C CA . ALA A 1 205 ? 17.335 1.841 2.821 1.00 59.44 205 ALA A CA 1
ATOM 1574 C C . ALA A 1 205 ? 16.938 0.492 3.461 1.00 59.44 205 ALA A C 1
ATOM 1576 O O . ALA A 1 205 ? 16.161 0.489 4.412 1.00 59.44 205 ALA A O 1
ATOM 1577 N N . ASN A 1 206 ? 17.468 -0.643 2.971 1.00 73.69 206 ASN A N 1
ATOM 1578 C CA . ASN A 1 206 ? 17.201 -1.997 3.474 1.00 73.69 206 ASN A CA 1
ATOM 1579 C C . ASN A 1 206 ? 15.698 -2.302 3.611 1.00 73.69 206 ASN A C 1
ATOM 1581 O O . ASN A 1 206 ? 15.256 -2.886 4.599 1.00 73.69 206 ASN A O 1
ATOM 1585 N N . ILE A 1 207 ? 14.902 -1.884 2.625 1.00 83.38 207 ILE A N 1
ATOM 1586 C CA . ILE A 1 207 ? 13.454 -2.097 2.634 1.00 83.38 207 ILE A CA 1
ATOM 1587 C C . ILE A 1 207 ? 13.178 -3.587 2.368 1.00 83.38 207 ILE A C 1
ATOM 1589 O O . ILE A 1 207 ? 13.618 -4.099 1.336 1.00 83.38 207 ILE A O 1
ATOM 1593 N N . PRO A 1 208 ? 12.473 -4.307 3.259 1.00 86.25 208 PRO A N 1
ATOM 1594 C CA . PRO A 1 208 ? 12.245 -5.737 3.086 1.00 86.25 208 PRO A CA 1
ATOM 1595 C C . PRO A 1 208 ? 11.191 -6.023 2.010 1.00 86.25 208 PRO A C 1
ATOM 1597 O O . PRO A 1 208 ? 10.174 -5.334 1.925 1.00 86.25 208 PRO A O 1
ATOM 1600 N N . VAL A 1 209 ? 11.381 -7.099 1.243 1.00 85.19 209 VAL A N 1
ATOM 1601 C CA . VAL A 1 209 ? 10.300 -7.712 0.454 1.00 85.19 209 VAL A CA 1
ATOM 1602 C C . VAL A 1 209 ? 9.407 -8.492 1.405 1.00 85.19 209 VAL A C 1
ATOM 1604 O O . VAL A 1 209 ? 9.824 -9.515 1.943 1.00 85.19 209 VAL A O 1
ATOM 1607 N N . ILE A 1 210 ? 8.191 -8.003 1.630 1.00 88.50 210 ILE A N 1
ATOM 1608 C CA . ILE A 1 210 ? 7.253 -8.579 2.609 1.00 88.50 210 ILE A CA 1
ATOM 1609 C C . ILE A 1 210 ? 6.188 -9.454 1.944 1.00 88.50 210 ILE A C 1
ATOM 1611 O O . ILE A 1 210 ? 5.657 -10.362 2.576 1.00 88.50 210 ILE A O 1
ATOM 1615 N N . ALA A 1 211 ? 5.928 -9.222 0.660 1.00 88.62 211 ALA A N 1
ATOM 1616 C CA . ALA A 1 211 ? 5.068 -10.031 -0.194 1.00 88.62 211 ALA A CA 1
ATOM 1617 C C . ALA A 1 211 ? 5.582 -9.967 -1.643 1.00 88.62 211 ALA A C 1
ATOM 1619 O O . ALA A 1 211 ? 6.447 -9.147 -1.942 1.00 88.62 211 ALA A O 1
ATOM 1620 N N . TRP A 1 212 ? 5.082 -10.803 -2.546 1.00 84.38 212 TRP A N 1
ATOM 1621 C CA . TRP A 1 212 ? 5.304 -10.692 -3.995 1.00 84.38 212 TRP A CA 1
ATOM 1622 C C . TRP A 1 212 ? 4.154 -11.339 -4.758 1.00 84.38 212 TRP A C 1
ATOM 1624 O O . TRP A 1 212 ? 3.487 -12.230 -4.236 1.00 84.38 212 TRP A O 1
ATOM 1634 N N . GLN A 1 213 ? 3.921 -10.882 -5.984 1.00 81.50 213 GLN A N 1
ATOM 1635 C CA . GLN A 1 213 ? 2.866 -11.397 -6.854 1.00 81.50 213 GLN A CA 1
ATOM 1636 C C . GLN A 1 213 ? 3.512 -12.168 -7.988 1.00 81.50 213 GLN A C 1
ATOM 1638 O O . GLN A 1 213 ? 4.494 -11.715 -8.583 1.00 81.50 213 GLN A O 1
ATOM 1643 N N . TYR A 1 214 ? 2.954 -13.326 -8.302 1.00 72.88 214 TYR A N 1
ATOM 1644 C CA . TYR A 1 214 ? 3.302 -14.103 -9.476 1.00 72.88 214 TYR A CA 1
ATOM 1645 C C . TYR A 1 214 ? 2.241 -13.967 -10.571 1.00 72.88 214 TYR A C 1
ATOM 1647 O O . TYR A 1 214 ? 1.046 -13.991 -10.292 1.00 72.88 214 TYR A O 1
ATOM 1655 N N . TYR A 1 215 ? 2.714 -13.952 -11.822 1.00 64.00 215 TYR A N 1
ATOM 1656 C CA . TYR A 1 215 ? 1.937 -14.263 -13.029 1.00 64.00 215 TYR A CA 1
ATOM 1657 C C . TYR A 1 215 ? 0.773 -13.323 -13.363 1.00 64.00 215 TYR A C 1
ATOM 1659 O O . TYR A 1 215 ? -0.206 -13.775 -13.947 1.00 64.00 215 TYR A O 1
ATOM 1667 N N . GLY A 1 216 ? 0.900 -12.021 -13.102 1.00 53.97 216 GLY A N 1
ATOM 1668 C CA . GLY A 1 216 ? -0.217 -11.090 -13.293 1.00 53.97 216 GLY A CA 1
ATOM 1669 C C . GLY A 1 216 ? -0.594 -10.671 -14.710 1.00 53.97 216 GLY A C 1
ATOM 1670 O O . GLY A 1 216 ? -1.015 -9.546 -14.930 1.00 53.97 216 GLY A O 1
ATOM 1671 N N . ASP A 1 217 ? -0.404 -11.551 -15.688 1.00 52.06 217 ASP A N 1
ATOM 1672 C CA . ASP A 1 217 ? -0.904 -11.345 -17.045 1.00 52.06 217 ASP A CA 1
ATOM 1673 C C . ASP A 1 217 ? -0.841 -12.694 -17.784 1.00 52.06 217 ASP A C 1
ATOM 1675 O O . ASP A 1 217 ? 0.240 -13.129 -18.209 1.00 52.06 217 ASP A O 1
ATOM 1679 N N . TYR A 1 218 ? -1.964 -13.412 -17.907 1.00 46.84 218 TYR A N 1
ATOM 1680 C CA . TYR A 1 218 ? -1.997 -14.589 -18.783 1.00 46.84 218 TYR A CA 1
ATOM 1681 C C . TYR A 1 218 ? -2.040 -14.117 -20.245 1.00 46.84 218 TYR A C 1
ATOM 1683 O O . TYR A 1 218 ? -2.681 -13.115 -20.570 1.00 46.84 218 TYR A O 1
ATOM 1691 N N . PRO A 1 219 ? -1.361 -14.800 -21.183 1.00 43.78 219 PRO A N 1
ATOM 1692 C CA . PRO A 1 219 ? -1.494 -14.459 -22.590 1.00 43.78 219 PRO A CA 1
ATOM 1693 C C . PRO A 1 219 ? -2.970 -14.528 -23.002 1.00 43.78 219 PRO A C 1
ATOM 1695 O O . PRO A 1 219 ? -3.634 -15.536 -22.773 1.00 43.78 219 PRO A O 1
ATOM 1698 N N . LYS A 1 220 ? -3.456 -13.487 -23.695 1.00 45.03 220 LYS A N 1
ATOM 1699 C CA . LYS A 1 220 ? -4.801 -13.444 -24.308 1.00 45.03 220 LYS A CA 1
ATOM 1700 C C . LYS A 1 220 ? -5.093 -14.640 -25.233 1.00 45.03 220 LYS A C 1
ATOM 1702 O O . LYS A 1 220 ? -6.244 -14.872 -25.586 1.00 45.03 220 LYS A O 1
ATOM 1707 N N . HIS A 1 221 ? -4.060 -15.395 -25.620 1.00 45.34 221 HIS A N 1
ATOM 1708 C CA . HIS A 1 221 ? -4.148 -16.608 -26.423 1.00 45.34 221 HIS A CA 1
ATOM 1709 C C . HIS A 1 221 ? -3.260 -17.709 -25.822 1.00 45.34 221 HIS A C 1
ATOM 1711 O O . HIS A 1 221 ? -2.033 -17.593 -25.820 1.00 45.34 221 HIS A O 1
ATOM 1717 N N . TRP A 1 222 ? -3.878 -18.780 -25.322 1.00 48.81 222 TRP A N 1
ATOM 1718 C CA . TRP A 1 222 ? -3.181 -20.013 -24.946 1.00 48.81 222 TRP A CA 1
ATOM 1719 C C . TRP A 1 222 ? -2.763 -20.797 -26.207 1.00 48.81 222 TRP A C 1
ATOM 1721 O O . TRP A 1 222 ? -3.444 -20.701 -27.232 1.00 48.81 222 TRP A O 1
ATOM 1731 N N . PRO A 1 223 ? -1.672 -21.589 -26.177 1.00 42.22 223 PRO A N 1
ATOM 1732 C CA . PRO A 1 223 ? -1.407 -22.574 -27.223 1.00 42.22 223 PRO A CA 1
ATOM 1733 C C . PRO A 1 223 ? -2.581 -23.567 -27.384 1.00 42.22 223 PRO A C 1
ATOM 1735 O O . PRO A 1 223 ? -3.309 -23.812 -26.418 1.00 42.22 223 PRO A O 1
ATOM 1738 N N . PRO A 1 224 ? -2.776 -24.152 -28.583 1.00 43.59 224 PRO A N 1
ATOM 1739 C CA . PRO A 1 224 ? -3.908 -25.034 -28.876 1.00 43.59 224 PRO A CA 1
ATOM 1740 C C . PRO A 1 224 ? -4.038 -26.182 -27.861 1.00 43.59 224 PRO A C 1
ATOM 1742 O O . PRO A 1 224 ? -3.052 -26.865 -27.586 1.00 43.59 224 PRO A O 1
ATOM 1745 N N . GLY A 1 225 ? -5.249 -26.410 -27.336 1.00 50.69 225 GLY A N 1
ATOM 1746 C CA . GLY A 1 225 ? -5.557 -27.523 -26.419 1.00 50.69 225 GLY A CA 1
ATOM 1747 C C . GLY A 1 225 ? -6.010 -27.138 -25.004 1.00 50.69 225 GLY A C 1
ATOM 1748 O O . GLY A 1 225 ? -6.324 -28.028 -24.221 1.00 50.69 225 GLY A O 1
ATOM 1749 N N . HIS A 1 226 ? -6.087 -25.844 -24.678 1.00 46.00 226 HIS A N 1
ATOM 1750 C CA . HIS A 1 226 ? -6.568 -25.339 -23.381 1.00 46.00 226 HIS A CA 1
ATOM 1751 C C . HIS A 1 226 ? -7.803 -24.446 -23.552 1.00 46.00 226 HIS A C 1
ATOM 1753 O O . HIS A 1 226 ? -7.773 -23.241 -23.303 1.00 46.00 226 HIS A O 1
ATOM 1759 N N . HIS A 1 227 ? -8.882 -25.066 -24.020 1.00 47.75 227 HIS A N 1
ATOM 1760 C CA . HIS A 1 227 ? -10.201 -24.453 -24.140 1.00 47.75 227 HIS A CA 1
ATOM 1761 C C . HIS A 1 227 ? -11.081 -24.887 -22.969 1.00 47.75 227 HIS A C 1
ATOM 1763 O O . HIS A 1 227 ? -10.935 -26.002 -22.458 1.00 47.75 227 HIS A O 1
ATOM 1769 N N . ASP A 1 228 ? -11.996 -24.017 -22.549 1.00 48.50 228 ASP A N 1
ATOM 1770 C CA . ASP A 1 228 ? -13.099 -24.413 -21.684 1.00 48.50 228 ASP A CA 1
ATOM 1771 C C . ASP A 1 228 ? -13.901 -25.514 -22.405 1.00 48.50 228 ASP A C 1
ATOM 1773 O O . ASP A 1 228 ? -14.463 -25.250 -23.468 1.00 48.50 228 ASP A O 1
ATOM 1777 N N . PRO A 1 229 ? -13.990 -26.743 -21.868 1.00 49.22 229 PRO A N 1
ATOM 1778 C CA . PRO A 1 229 ? -14.710 -27.828 -22.530 1.00 49.22 229 PRO A CA 1
ATOM 1779 C C . PRO A 1 229 ? -16.221 -27.569 -22.662 1.00 49.22 229 PRO A C 1
ATOM 1781 O O . PRO A 1 229 ? -16.900 -28.313 -23.368 1.00 49.22 229 PRO A O 1
ATOM 1784 N N . VAL A 1 230 ? -16.759 -26.550 -21.982 1.00 50.72 230 VAL A N 1
ATOM 1785 C CA . VAL A 1 230 ? -18.173 -26.156 -22.029 1.00 50.72 230 VAL A CA 1
ATOM 1786 C C . VAL A 1 230 ? -18.420 -25.014 -23.018 1.00 50.72 230 VAL A C 1
ATOM 1788 O O . VAL A 1 230 ? -19.480 -24.975 -23.643 1.00 50.72 230 VAL A O 1
ATOM 1791 N N . HIS A 1 231 ? -17.463 -24.098 -23.175 1.00 50.16 231 HIS A N 1
ATOM 1792 C CA . HIS A 1 231 ? -17.655 -22.861 -23.942 1.00 50.16 231 HIS A CA 1
ATOM 1793 C C . HIS A 1 231 ? -16.731 -22.715 -25.159 1.00 50.16 231 HIS A C 1
ATOM 1795 O O . HIS A 1 231 ? -16.937 -21.805 -25.953 1.00 50.16 231 HIS A O 1
ATOM 1801 N N . ASP A 1 232 ? -15.749 -23.607 -25.333 1.00 55.81 232 ASP A N 1
ATOM 1802 C CA . ASP A 1 232 ? -14.705 -23.555 -26.373 1.00 55.81 232 ASP A CA 1
ATOM 1803 C C . ASP A 1 232 ? -13.946 -22.213 -26.429 1.00 55.81 232 ASP A C 1
ATOM 1805 O O . ASP A 1 232 ? -13.244 -21.891 -27.389 1.00 55.81 232 ASP A O 1
ATOM 1809 N N . GLU A 1 233 ? -14.044 -21.417 -25.365 1.00 49.56 233 GLU A N 1
ATOM 1810 C CA . GLU A 1 233 ? -13.293 -20.182 -25.207 1.00 49.56 233 GLU A CA 1
ATOM 1811 C C . GLU A 1 233 ? -11.928 -20.488 -24.577 1.00 49.56 233 GLU A C 1
ATOM 1813 O O . GLU A 1 233 ? -11.813 -21.413 -23.760 1.00 49.56 233 GLU A O 1
ATOM 1818 N N . PRO A 1 234 ? -10.869 -19.732 -24.926 1.00 49.06 234 PRO A N 1
ATOM 1819 C CA . PRO A 1 234 ? -9.629 -19.777 -24.168 1.00 49.06 234 PRO A CA 1
ATOM 1820 C C . PRO A 1 234 ? -9.953 -19.527 -22.696 1.00 49.06 234 PRO A C 1
ATOM 1822 O O . PRO A 1 234 ? -10.637 -18.554 -22.380 1.00 49.06 234 PRO A O 1
ATOM 1825 N N . ILE A 1 235 ? -9.456 -20.376 -21.794 1.00 46.56 235 ILE A N 1
ATOM 1826 C CA . ILE A 1 235 ? -9.548 -20.120 -20.352 1.00 46.56 235 ILE A CA 1
ATOM 1827 C C . ILE A 1 235 ? -8.648 -18.909 -20.067 1.00 46.56 235 ILE A C 1
ATOM 1829 O O . ILE A 1 235 ? -7.443 -19.042 -19.859 1.00 46.56 235 ILE A O 1
ATOM 1833 N N . GLY A 1 236 ? -9.225 -17.715 -20.177 1.00 42.38 236 GLY A N 1
ATOM 1834 C CA . GLY A 1 236 ? -8.562 -16.430 -20.011 1.00 42.38 236 GLY A CA 1
ATOM 1835 C C . GLY A 1 236 ? -9.020 -15.748 -18.729 1.00 42.38 236 GLY A C 1
ATOM 1836 O O . GLY A 1 236 ? -10.214 -15.664 -18.450 1.00 42.38 236 GLY A O 1
ATOM 1837 N N . GLY A 1 237 ? -8.057 -15.245 -17.964 1.00 48.00 237 GLY A N 1
ATOM 1838 C CA . GLY A 1 237 ? -8.278 -14.404 -16.796 1.00 48.00 237 GLY A CA 1
ATOM 1839 C C . GLY A 1 237 ? -6.945 -13.971 -16.196 1.00 48.00 237 GLY A C 1
ATOM 1840 O O . GLY A 1 237 ? -6.007 -14.768 -16.141 1.00 48.00 237 GLY A O 1
ATOM 1841 N N . ASP A 1 238 ? -6.863 -12.716 -15.764 1.00 54.00 238 ASP A N 1
ATOM 1842 C CA . ASP A 1 238 ? -5.759 -12.223 -14.945 1.00 54.00 238 ASP A CA 1
ATOM 1843 C C . ASP A 1 238 ? -5.890 -12.890 -13.571 1.00 54.00 238 ASP A C 1
ATOM 1845 O O . ASP A 1 238 ? -6.781 -12.557 -12.788 1.00 54.00 238 ASP A O 1
ATOM 1849 N N . ILE A 1 239 ? -5.082 -13.922 -13.312 1.00 57.69 239 ILE A N 1
ATOM 1850 C CA . ILE A 1 239 ? -5.008 -14.542 -11.987 1.00 57.69 239 ILE A CA 1
ATOM 1851 C C . ILE A 1 239 ? -3.670 -14.164 -11.375 1.00 57.69 239 ILE A C 1
ATOM 1853 O O . ILE A 1 239 ? -2.642 -14.788 -11.643 1.00 57.69 239 ILE A O 1
ATOM 1857 N N . ASP A 1 240 ? -3.736 -13.150 -10.525 1.00 70.31 240 ASP A N 1
ATOM 1858 C CA . ASP A 1 240 ? -2.648 -12.731 -9.661 1.00 70.31 240 ASP A CA 1
ATOM 1859 C C . ASP A 1 240 ? -2.525 -13.691 -8.480 1.00 70.31 240 ASP A C 1
ATOM 1861 O O . ASP A 1 240 ? -3.496 -13.958 -7.766 1.00 70.31 240 ASP A O 1
ATOM 1865 N N . PHE A 1 241 ? -1.324 -14.233 -8.276 1.00 75.00 241 PHE A N 1
ATOM 1866 C CA . PHE A 1 241 ? -1.023 -15.064 -7.114 1.00 75.00 241 PHE A CA 1
ATOM 1867 C C . PHE A 1 241 ? -0.117 -14.322 -6.151 1.00 75.00 241 PHE A C 1
ATOM 1869 O O . PHE A 1 241 ? 1.096 -14.236 -6.361 1.00 75.00 241 PHE A O 1
ATOM 1876 N N . ASP A 1 242 ? -0.709 -13.854 -5.062 1.00 82.25 242 ASP A N 1
ATOM 1877 C CA . ASP A 1 242 ? 0.009 -13.126 -4.031 1.00 82.25 242 ASP A CA 1
ATOM 1878 C C . ASP A 1 242 ? 0.574 -14.074 -2.978 1.00 82.25 242 ASP A C 1
ATOM 1880 O O . ASP A 1 242 ? -0.100 -14.966 -2.455 1.00 82.25 242 ASP A O 1
ATOM 1884 N N . MET A 1 243 ? 1.833 -13.849 -2.629 1.00 79.75 243 MET A N 1
ATOM 1885 C CA . MET A 1 243 ? 2.571 -14.639 -1.659 1.00 79.75 243 MET A CA 1
ATOM 1886 C C . MET A 1 243 ? 3.145 -13.752 -0.571 1.00 79.75 243 MET A C 1
ATOM 1888 O O . MET A 1 243 ? 3.668 -12.673 -0.836 1.00 79.75 243 MET A O 1
ATOM 1892 N N . VAL A 1 244 ? 3.081 -14.238 0.664 1.00 84.06 244 VAL A N 1
ATOM 1893 C CA . VAL A 1 244 ? 3.694 -13.587 1.822 1.00 84.06 244 VAL A CA 1
ATOM 1894 C C . VAL A 1 244 ? 5.106 -14.120 2.001 1.00 84.06 244 VAL A C 1
ATOM 1896 O O . VAL A 1 244 ? 5.322 -15.329 1.932 1.00 84.06 244 VAL A O 1
ATOM 1899 N N . ASN A 1 245 ? 6.062 -13.233 2.281 1.00 82.31 245 ASN A N 1
ATOM 1900 C CA . ASN A 1 245 ? 7.396 -13.653 2.686 1.00 82.31 245 ASN A CA 1
ATOM 1901 C C . ASN A 1 245 ? 7.329 -14.298 4.081 1.00 82.31 245 ASN A C 1
ATOM 1903 O O . ASN A 1 245 ? 7.002 -13.584 5.034 1.00 82.31 245 ASN A O 1
ATOM 1907 N N . PRO A 1 246 ? 7.691 -15.585 4.253 1.00 81.38 246 PRO A N 1
ATOM 1908 C CA . PRO A 1 246 ? 7.654 -16.242 5.560 1.00 81.38 246 PRO A CA 1
ATOM 1909 C C . PRO A 1 246 ? 8.497 -15.527 6.627 1.00 81.38 246 PRO A C 1
ATOM 1911 O O . PRO A 1 246 ? 8.121 -15.492 7.794 1.00 81.38 246 PRO A O 1
ATOM 1914 N N . ALA A 1 247 ? 9.599 -14.873 6.238 1.00 81.56 247 ALA A N 1
ATOM 1915 C CA . ALA A 1 247 ? 10.434 -14.099 7.163 1.00 81.56 247 ALA A CA 1
ATOM 1916 C C . ALA A 1 247 ? 9.731 -12.843 7.719 1.00 81.56 247 ALA A C 1
ATOM 1918 O O . ALA A 1 247 ? 10.156 -12.283 8.731 1.00 81.56 247 ALA A O 1
ATOM 1919 N N . HIS A 1 248 ? 8.655 -12.396 7.066 1.00 86.94 248 HIS A N 1
ATOM 1920 C CA . HIS A 1 248 ? 7.887 -11.203 7.416 1.00 86.94 248 HIS A CA 1
ATOM 1921 C C . HIS A 1 248 ? 6.384 -11.491 7.545 1.00 86.94 248 HIS A C 1
ATOM 1923 O O . HIS A 1 248 ? 5.575 -10.562 7.503 1.00 86.94 248 HIS A O 1
ATOM 1929 N N . GLU A 1 249 ? 5.990 -12.752 7.743 1.00 88.19 249 GLU A N 1
ATOM 1930 C CA . GLU A 1 249 ? 4.579 -13.152 7.737 1.00 88.19 249 GLU A CA 1
ATOM 1931 C C . GLU A 1 249 ? 3.755 -12.396 8.779 1.00 88.19 249 GLU A C 1
ATOM 1933 O O . GLU A 1 249 ? 2.709 -11.839 8.463 1.00 88.19 249 GLU A O 1
ATOM 1938 N N . ASN A 1 250 ? 4.279 -12.258 9.998 1.00 93.69 250 ASN A N 1
ATOM 1939 C CA . ASN A 1 250 ? 3.592 -11.568 11.086 1.00 93.69 250 ASN A CA 1
ATOM 1940 C C . ASN A 1 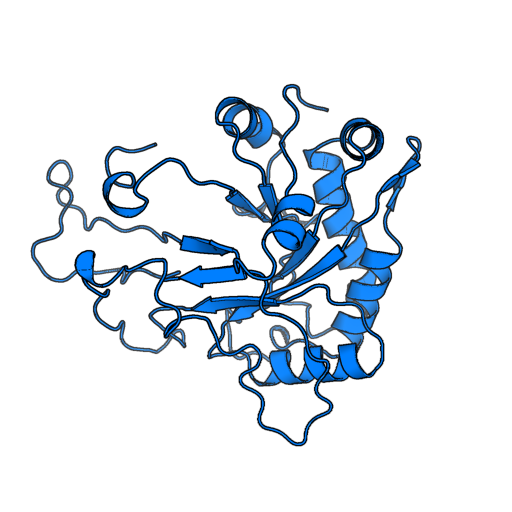250 ? 3.358 -10.088 10.761 1.00 93.69 250 ASN A C 1
ATOM 1942 O O . ASN A 1 250 ? 2.333 -9.518 11.137 1.00 93.69 250 ASN A O 1
ATOM 1946 N N . LEU A 1 251 ? 4.290 -9.464 10.031 1.00 94.19 251 LEU A N 1
ATOM 1947 C CA . LEU A 1 251 ? 4.140 -8.085 9.586 1.00 94.19 251 LEU A CA 1
ATOM 1948 C C . LEU A 1 251 ? 2.980 -7.971 8.595 1.00 94.19 251 LEU A C 1
ATOM 1950 O O . LEU A 1 251 ? 2.101 -7.139 8.818 1.00 94.19 251 LEU A O 1
ATOM 1954 N N . VAL A 1 252 ? 2.944 -8.820 7.564 1.00 93.06 252 VAL A N 1
ATOM 1955 C CA . VAL A 1 252 ? 1.870 -8.793 6.561 1.00 93.06 252 VAL A CA 1
ATOM 1956 C C . VAL A 1 252 ? 0.529 -9.145 7.186 1.00 93.06 252 VAL A C 1
ATOM 1958 O O . VAL A 1 252 ? -0.408 -8.363 7.066 1.00 93.06 252 VAL A O 1
ATOM 1961 N N . LEU A 1 253 ? 0.444 -10.257 7.921 1.00 92.81 253 LEU A N 1
ATOM 1962 C CA . LEU A 1 253 ? -0.796 -10.732 8.537 1.00 92.81 253 LEU A CA 1
ATOM 1963 C C . LEU A 1 253 ? -1.394 -9.701 9.502 1.00 92.81 253 LEU A C 1
ATOM 1965 O O . LEU A 1 253 ? -2.604 -9.500 9.501 1.00 92.81 253 LEU A O 1
ATOM 1969 N N . SER A 1 254 ? -0.561 -8.982 10.265 1.00 96.12 254 SER A N 1
ATOM 1970 C CA . SER A 1 254 ? -1.035 -7.892 11.136 1.00 96.12 254 SER A CA 1
ATOM 1971 C C . SER A 1 254 ? -1.605 -6.688 10.374 1.00 96.12 254 SER A C 1
ATOM 1973 O O . SER A 1 254 ? -2.207 -5.806 10.983 1.00 96.12 254 SER A O 1
ATOM 1975 N N . GLY A 1 255 ? -1.301 -6.567 9.079 1.00 96.94 255 GLY A N 1
ATOM 1976 C CA . GLY A 1 255 ? -1.707 -5.466 8.204 1.00 96.94 255 GLY A CA 1
ATOM 1977 C C . GLY A 1 255 ? -2.922 -5.750 7.345 1.00 96.94 255 GLY A C 1
ATOM 1978 O O . GLY A 1 255 ? -3.434 -4.815 6.731 1.00 96.94 255 GLY A O 1
ATOM 1979 N N . LEU A 1 256 ? -3.375 -7.002 7.320 1.00 97.19 256 LEU A N 1
ATOM 1980 C CA . LEU A 1 256 ? -4.602 -7.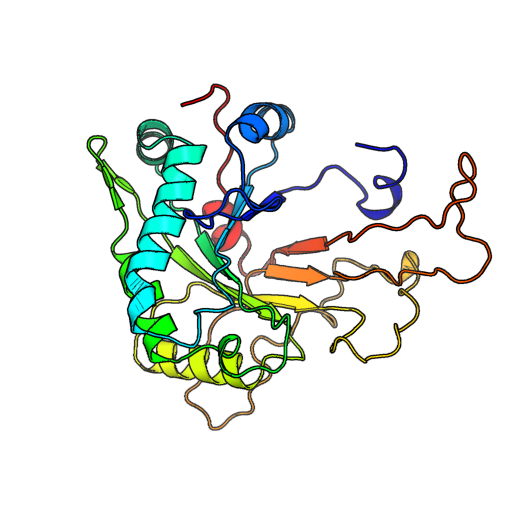392 6.651 1.00 97.19 256 LEU A CA 1
ATOM 1981 C C . LEU A 1 256 ? -5.814 -6.967 7.485 1.00 97.19 256 LEU A C 1
ATOM 1983 O O . LEU A 1 256 ? -5.770 -6.970 8.717 1.00 97.19 256 LEU A O 1
ATOM 1987 N N . VAL A 1 257 ? -6.909 -6.628 6.811 1.00 97.69 257 VAL A N 1
ATOM 1988 C CA . VAL A 1 257 ? -8.157 -6.205 7.454 1.00 97.69 257 VAL A CA 1
ATOM 1989 C C . VAL A 1 257 ? -9.207 -7.296 7.285 1.00 97.69 257 VAL A C 1
ATOM 1991 O O . VAL A 1 257 ? -9.705 -7.483 6.175 1.00 97.69 257 VAL A O 1
ATOM 1994 N N . PRO A 1 258 ? -9.573 -8.034 8.345 1.00 97.06 258 PRO A N 1
ATOM 1995 C CA . PRO A 1 258 ? -10.756 -8.881 8.307 1.00 97.06 258 PRO A CA 1
ATOM 1996 C C . PRO A 1 258 ? -11.991 -7.999 8.057 1.00 97.06 258 PRO A C 1
ATOM 1998 O O . PRO A 1 258 ? -12.182 -7.026 8.786 1.00 97.06 258 PRO A O 1
ATOM 2001 N N . PRO A 1 259 ? -12.828 -8.282 7.048 1.00 94.50 259 PRO A N 1
ATOM 2002 C CA . PRO A 1 259 ? -14.038 -7.503 6.837 1.00 94.50 259 PRO A CA 1
ATOM 2003 C C . PRO A 1 259 ? -15.021 -7.678 8.005 1.00 94.50 259 PRO A C 1
ATOM 2005 O O . PRO A 1 259 ? -15.136 -8.784 8.555 1.00 94.50 259 PRO A O 1
ATOM 2008 N N . PRO A 1 260 ? -15.766 -6.626 8.384 1.00 92.94 260 PRO A N 1
ATOM 2009 C CA . PRO A 1 260 ? -16.802 -6.735 9.400 1.00 92.94 260 PRO A CA 1
ATOM 2010 C C . PRO A 1 260 ? -17.966 -7.614 8.910 1.00 92.94 260 PRO A C 1
ATOM 2012 O O . PRO A 1 260 ? -18.294 -7.644 7.725 1.00 92.94 260 PRO A O 1
ATOM 2015 N N . ALA A 1 261 ? -18.617 -8.317 9.844 1.00 83.31 261 ALA A N 1
ATOM 2016 C CA . ALA A 1 261 ? -19.756 -9.199 9.556 1.00 83.31 261 ALA A CA 1
ATOM 2017 C C . ALA A 1 261 ? -21.009 -8.448 9.078 1.00 83.31 261 ALA A C 1
ATOM 2019 O O . ALA A 1 261 ? -21.846 -9.000 8.368 1.00 83.31 261 ALA A O 1
ATOM 2020 N N . ALA A 1 262 ? -21.145 -7.197 9.510 1.00 73.38 262 ALA A N 1
ATOM 2021 C CA . ALA A 1 262 ? -22.228 -6.300 9.152 1.00 73.38 262 ALA A CA 1
ATOM 2022 C C . ALA A 1 262 ? -21.642 -5.058 8.480 1.00 73.38 262 ALA A C 1
ATOM 2024 O O . ALA A 1 262 ? -20.504 -4.677 8.761 1.00 73.38 262 ALA A O 1
ATOM 2025 N N . ALA A 1 263 ? -22.425 -4.432 7.601 1.00 64.81 263 ALA A N 1
ATOM 2026 C CA . ALA A 1 263 ? -22.056 -3.136 7.056 1.00 64.81 263 ALA A CA 1
ATOM 2027 C C . ALA A 1 263 ? -21.886 -2.121 8.211 1.00 64.81 263 ALA A C 1
ATOM 2029 O O . ALA A 1 263 ? -22.697 -2.152 9.144 1.00 64.81 263 ALA A O 1
ATOM 2030 N N . PRO A 1 264 ? -20.822 -1.299 8.180 1.00 58.41 264 PRO A N 1
ATOM 2031 C CA . PRO A 1 264 ? -20.559 -0.285 9.197 1.00 58.41 264 PRO A CA 1
ATOM 2032 C C . PRO A 1 264 ? -21.596 0.844 9.225 1.00 58.41 264 PRO A C 1
ATOM 2034 O O . PRO A 1 264 ? -22.286 1.063 8.202 1.00 58.41 264 PRO A O 1
#

Secondary structure (DSSP, 8-state):
--TTTHHHHSSS-S-EEEE--SS---TTBPPGGGHHHHHHTT-PEEEEEE-GGGTT-GGGHHHHHHHHHHHHHHHH-HHHHHHTT--PEEEEE---SSS-GGGSPPHHHHHHHHHHHHH-EEETTEEEP-EEEEEEETTT-HHHHHHHHHHHHTT---S-EEEEE-SSSSTTSPPPPPPPGGG--TT-GGGSPPS--SPBTB------B-EEEE-----SSPPTT-B-TTT-SB------EEEE-GGGHHHHHTT-BPPPSS--

Organism: NCBI:txid1325118

Foldseek 3Di:
DPPPCCVQQVDDDQAEEAEQQLDDPPPRHDDLVVLQVCLVVQHFYAYEHEDQLALLPLVCLLVRLVSSLVSVCQNFNPLRQVVVVAAAEYAYELEPPDPDSSSAHALSSQQNNQVSQQQADQDPNGGHHYAYAYEYEPQPHLRSLLSPQVSLLVPRGHQAYAYEDECASDPPDDRDAPDPSVVPPVPPPVPDRDRGPDDPPRNGSVGGHFKYKPHQADPCDHPPDQADPVPRHRPDDRDIDMGGDPVNPVVNVSNTGNHDNDRD

Solvent-accessible surface area (backbone atoms only — not comparable to full-atom values): 14627 Å² total; per-residue (Å²): 131,67,87,77,53,50,86,77,63,75,54,84,68,81,51,45,83,38,28,22,49,54,79,61,95,51,95,65,46,65,54,52,80,52,24,49,62,32,32,76,69,68,30,22,35,35,40,31,29,60,52,33,80,46,35,41,41,48,90,48,21,48,62,48,32,55,27,23,54,45,32,50,37,72,44,46,21,57,61,51,38,46,76,68,70,48,40,40,36,39,23,42,35,44,57,60,94,48,96,47,68,41,32,37,47,31,36,64,14,52,29,44,20,20,49,41,25,56,72,34,48,85,48,100,77,44,74,39,48,36,40,28,28,37,25,32,42,67,72,70,32,66,64,33,55,50,24,52,27,52,22,33,57,72,67,27,58,60,81,21,32,30,38,33,43,46,57,41,61,46,97,86,45,73,67,57,79,77,75,54,78,87,69,62,55,89,80,46,74,91,67,58,75,71,64,58,92,71,66,92,88,60,67,77,51,76,52,44,55,32,30,36,32,40,43,61,51,57,61,96,67,70,71,93,90,56,49,35,94,88,73,72,40,66,78,72,65,75,57,66,44,78,43,68,27,78,96,34,37,71,63,50,60,58,16,40,42,69,40,44,81,59,84,105

Radius of gyration: 18.75 Å; Cα contacts (8 Å, |Δi|>4): 501; chains: 1; bounding box: 49×47×47 Å

pLDDT: mean 77.04, std 20.09, range [32.16, 98.69]

Mean predicted aligned error: 9.41 Å